Protein AF-A0A9P4UTY9-F1 (afdb_monomer)

Radius of gyration: 24.7 Å; Cα contacts (8 Å, |Δi|>4): 691; chains: 1; bounding box: 55×56×108 Å

pLDDT: mean 71.45, std 18.09, range [27.25, 97.44]

Organism: NCBI:txid682080

Mean predicted aligned error: 14.61 Å

Nearest PDB structures (foldseek):
  7crg-assembly2_B  TM=8.090E-01  e=6.705E-01  Homo sapiens
  5v76-assembly1_A  TM=2.014E-01  e=5.620E-01  Haliangium ochraceum DSM 14365
  2ess-assembly1_A-2  TM=3.044E-01  e=1.012E+00  Bacteroides thetaiotaomicron VPI-5482
  6fdg-assembly1_D  TM=1.610E-01  e=2.467E-01  Staphylococcus aureus
  2own-assembly1_B  TM=1.172E-01  e=1.012E+00  Lactiplantibacillus plantarum

Solvent-accessible surface area (backbone atoms only — not comparable to full-atom values): 18062 Å² total; per-residue (Å²): 136,84,83,79,80,78,77,77,78,70,79,71,79,73,71,44,34,28,34,38,30,9,67,29,74,70,58,75,54,56,75,73,48,76,52,44,27,39,62,91,46,93,43,24,42,44,51,71,45,63,54,77,29,27,7,31,30,37,79,37,67,39,92,62,37,43,33,41,28,6,67,33,66,79,52,61,44,52,76,48,74,48,72,50,69,56,70,43,70,78,41,29,20,12,39,36,28,31,31,57,86,51,50,82,45,92,52,66,66,23,33,28,45,32,39,32,27,32,32,34,38,85,51,69,67,79,75,63,52,66,42,50,55,70,39,42,72,77,58,25,58,48,52,33,30,50,70,85,58,74,74,45,74,46,82,38,66,39,72,42,82,91,62,50,69,71,58,24,76,76,71,59,70,67,67,42,82,22,45,37,37,36,37,45,34,34,44,29,82,33,52,59,55,46,54,33,45,37,41,41,51,40,34,36,46,60,46,48,51,40,68,70,80,85,50,40,30,30,56,29,27,43,33,42,36,33,20,41,82,88,66,47,82,62,29,36,34,34,41,39,42,42,67,54,47,98,75,68,80,67,50,68,75,58,73,53,84,82,60,45,40,67,38,25,48,52,35,41,62,62,40,56,42,55,68,75,46,65,64,48,60,67,46,71,46,79,40,94,55,77,68,76,73,75,81,83,82,75,96,70,93,74,82,91,78,90,79,94,77,91,81,83,86,81,85,83,85,82,134

Sequence (319 aa):
MKFLSVLAVLPGAFAAMRVQTFDDDNCAGNVVDIVATQAGEANENSGCSTGAFGSVRARTADPGFKCQIYSDNGCQFFIAQVTDFNCITPGGNSINCFSEDSFVNPLAGTTADVSLGLTKIPVRAAANFIRVRDRVGTVCSDKGCDPTTPEIEDSVEVLKKGQTQEECDLRGCDKAQCTSRARLSGAYDNANARDYLAGLISSALESTQEFEGQENRMLSFVQVVLNDRAGNDKGQMSITWELDCPEEEPVKNVDCDSLLATGVETALGLVPQVGEFLAPAFSVGCSLVSAAAGNQGERRSVGLTGGARRERWGGIKLN

Foldseek 3Di:
DDDDPPPPPDPDDQAKKKKWFAQAQAPPHDTPDIFMFPGPDQFSKSPKAFAWGQKMFIPGADPQKKKFAAADSNLQHTDDIDRHGHIDDGHHGIMMMTGLVSDDAPLVQKAKEKAFEQWKDWAPDPVLLVVLLVCLVVQADFFKGDQVDWPDKDWGWDFFPPDAVVNCVVPNTDTFTKIKIKGKTKGADGPLLSSLQSLLQSLLQVLQFDCPPPTTMTTQKMKMFIAHNVRHTRMIMMMGMAMQTPGDDIDGRHDCPPRRQVSSQVSQCVRDNSPNDRRHNYDYDYDHPDRPHPPPDDPDDDDDDDDDDDDDDDDDDDD

Secondary structure (DSSP, 8-state):
---------PPPPPP--EEEEESSSSS-S-EEEEEE--TTSTT-----EE---SEEEEEE--TTEEEEEESSTTS-SEEEEE-SSSEE-S--SEEE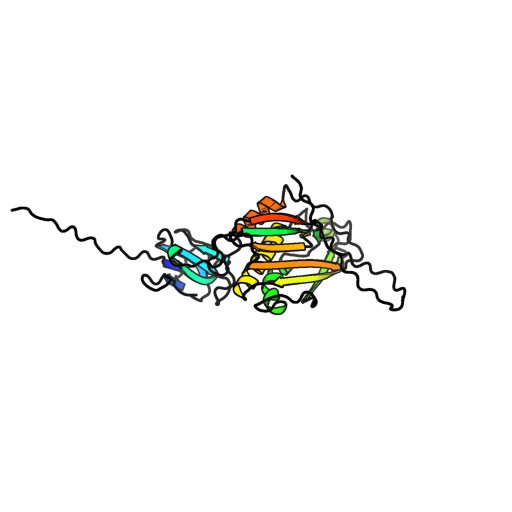EEETTT---TTTT-EEEEEEESEEEEE-SGGGTHHHHHHHHHHEETTEE-TT---EEEEEEEE-TT--HHHHHHH---EEEEEEEEEEEEEESSHHHHHHHHHHHHHHHHHT-EEETTEEEEESEEEEEEE-TT--EEEEEEEEEEEE-SS-PPEE---TTTTHHHHHHHHHHTS--SSS-PPPEEEEEEE----------------------PPP-PPPP--

Structure (mmCIF, N/CA/C/O backbone):
data_AF-A0A9P4UTY9-F1
#
_entry.id   AF-A0A9P4UTY9-F1
#
loop_
_atom_site.group_PDB
_atom_site.id
_atom_site.type_symbol
_atom_site.label_atom_id
_atom_site.label_alt_id
_atom_site.label_comp_id
_atom_site.label_asym_id
_atom_site.label_entity_id
_atom_site.label_seq_id
_atom_site.pdbx_PDB_ins_code
_atom_site.Cartn_x
_atom_site.Cartn_y
_atom_site.Cartn_z
_atom_site.occupancy
_atom_site.B_iso_or_equiv
_atom_site.auth_seq_id
_atom_site.auth_comp_id
_atom_site.auth_asym_id
_atom_site.auth_atom_id
_atom_site.pdbx_PDB_model_num
ATOM 1 N N . MET A 1 1 ? -23.484 -5.735 66.496 1.00 39.09 1 MET A N 1
ATOM 2 C CA . MET A 1 1 ? -23.667 -4.800 65.366 1.00 39.09 1 MET A CA 1
ATOM 3 C C . MET A 1 1 ? -22.653 -5.172 64.293 1.00 39.09 1 MET A C 1
ATOM 5 O O . MET A 1 1 ? -21.465 -5.088 64.563 1.00 39.09 1 MET A O 1
ATOM 9 N N . LYS A 1 2 ? -23.100 -5.710 63.150 1.00 40.78 2 LYS A N 1
ATOM 10 C CA . LYS A 1 2 ? -22.231 -6.079 62.020 1.00 40.78 2 LYS A CA 1
ATOM 11 C C . LYS A 1 2 ? -22.160 -4.880 61.072 1.00 40.78 2 LYS A C 1
ATOM 13 O O . LYS A 1 2 ? -23.180 -4.517 60.497 1.00 40.78 2 LYS A O 1
ATOM 18 N N . PHE A 1 3 ? -20.988 -4.264 60.952 1.00 41.38 3 PHE A N 1
ATOM 19 C CA . PHE A 1 3 ? -20.713 -3.255 59.931 1.00 41.38 3 PHE A CA 1
ATOM 20 C C . PHE A 1 3 ? -20.598 -3.962 58.574 1.00 41.38 3 PHE A C 1
ATOM 22 O O . PHE A 1 3 ? -19.618 -4.660 58.320 1.00 41.38 3 PHE A O 1
ATOM 29 N N . LEU A 1 4 ? -21.619 -3.825 57.723 1.00 47.94 4 LEU A N 1
ATOM 30 C CA . LEU A 1 4 ? -21.471 -4.065 56.289 1.00 47.94 4 LEU A CA 1
ATOM 31 C C . LEU A 1 4 ? -20.692 -2.878 55.712 1.00 47.94 4 LEU A C 1
ATOM 33 O O . LEU A 1 4 ? -21.252 -1.798 55.532 1.00 47.94 4 LEU A O 1
ATOM 37 N N . SER A 1 5 ? -19.404 -3.075 55.434 1.00 51.97 5 SER A N 1
ATOM 38 C CA . SER A 1 5 ? -18.664 -2.192 54.533 1.00 51.97 5 SER A CA 1
ATOM 39 C C . SER A 1 5 ? -19.212 -2.386 53.125 1.00 51.97 5 SER A C 1
ATOM 41 O O . SER A 1 5 ? -18.926 -3.383 52.465 1.00 51.97 5 SER A O 1
ATOM 43 N N . VAL A 1 6 ? -20.018 -1.427 52.677 1.00 52.06 6 VAL A N 1
ATOM 44 C CA . VAL A 1 6 ? -20.307 -1.215 51.260 1.00 52.06 6 VAL A CA 1
ATOM 45 C C . VAL A 1 6 ? -19.003 -0.728 50.636 1.00 52.06 6 VAL A C 1
ATOM 47 O O . VAL A 1 6 ? -18.641 0.441 50.750 1.00 52.06 6 VAL A O 1
ATOM 50 N N . LEU A 1 7 ? -18.250 -1.657 50.049 1.00 49.66 7 LEU A N 1
ATOM 51 C CA . LEU A 1 7 ? -17.146 -1.338 49.159 1.00 49.66 7 LEU A CA 1
ATOM 52 C C . LEU A 1 7 ? -17.779 -0.667 47.933 1.00 49.66 7 LEU A C 1
ATOM 54 O O . LEU A 1 7 ? -18.367 -1.335 47.085 1.00 49.66 7 LEU A O 1
ATOM 58 N N . ALA A 1 8 ? -17.759 0.664 47.900 1.00 47.00 8 ALA A N 1
ATOM 59 C CA . ALA A 1 8 ? -18.150 1.423 46.727 1.00 47.00 8 ALA A CA 1
ATOM 60 C C . ALA A 1 8 ? -17.196 1.038 45.591 1.00 47.00 8 ALA A C 1
ATOM 62 O O . ALA A 1 8 ? -16.023 1.407 45.602 1.00 47.00 8 ALA A O 1
ATOM 63 N N . VAL A 1 9 ? -17.696 0.247 44.643 1.00 46.03 9 VAL A N 1
ATOM 64 C CA . VAL A 1 9 ? -17.068 0.069 43.336 1.00 46.03 9 VAL A CA 1
ATOM 65 C C . VAL A 1 9 ? -17.072 1.455 42.702 1.00 46.03 9 VAL A C 1
ATOM 67 O O . VAL A 1 9 ? -18.114 1.940 42.267 1.00 46.03 9 VAL A O 1
ATOM 70 N N . LEU A 1 10 ? -15.927 2.138 42.761 1.00 43.22 10 LEU A N 1
ATOM 71 C CA . LEU A 1 10 ? -15.702 3.353 41.991 1.00 43.22 10 LEU A CA 1
ATOM 72 C C . LEU A 1 10 ? -16.014 3.010 40.527 1.00 43.22 10 LEU A C 1
ATOM 74 O O . LEU A 1 10 ? -15.466 2.019 40.035 1.00 43.22 10 LEU A O 1
ATOM 78 N N . PRO A 1 11 ? -16.904 3.755 39.845 1.00 45.03 11 PRO A N 1
ATOM 79 C CA . PRO A 1 11 ? -17.098 3.572 38.416 1.00 45.03 11 PRO A CA 1
ATOM 80 C C . PRO A 1 11 ? -15.729 3.732 37.757 1.00 45.03 11 PRO A C 1
ATOM 82 O O . PRO A 1 11 ? -15.023 4.707 38.028 1.00 45.03 11 PRO A O 1
ATOM 85 N N . GLY A 1 12 ? -15.327 2.703 37.008 1.00 47.34 12 GLY A N 1
ATOM 86 C CA . GLY A 1 12 ? -14.014 2.620 36.385 1.00 47.34 12 GLY A CA 1
ATOM 87 C C . GLY A 1 12 ? -13.706 3.912 35.645 1.00 47.34 12 GLY A C 1
ATOM 88 O O . GLY A 1 12 ? -14.576 4.467 34.975 1.00 47.34 12 GLY A O 1
ATOM 89 N N . ALA A 1 13 ? -12.481 4.408 35.810 1.00 55.66 13 ALA A N 1
ATOM 90 C CA . ALA A 1 13 ? -11.954 5.432 34.927 1.00 55.66 13 ALA A CA 1
ATOM 91 C C . ALA A 1 13 ? -12.181 4.934 33.498 1.00 55.66 13 ALA A C 1
ATOM 93 O O . ALA A 1 13 ? -11.698 3.857 33.150 1.00 55.66 13 ALA A O 1
ATOM 94 N N . PHE A 1 14 ? -13.004 5.650 32.733 1.00 56.56 14 PHE A N 1
ATOM 95 C CA . PHE A 1 14 ? -13.255 5.289 31.350 1.00 56.56 14 PHE A CA 1
ATOM 96 C C . PHE A 1 14 ? -11.908 5.280 30.634 1.00 56.56 14 PHE A C 1
ATOM 98 O O . PHE A 1 14 ? -11.202 6.294 30.640 1.00 56.56 14 PHE A O 1
ATOM 105 N N . ALA A 1 15 ? -11.536 4.111 30.121 1.00 66.19 15 ALA A N 1
ATOM 106 C CA . ALA A 1 15 ? -10.310 3.934 29.373 1.00 66.19 15 ALA A CA 1
ATOM 107 C C . ALA A 1 15 ? -10.366 4.848 28.140 1.00 66.19 15 ALA A C 1
ATOM 109 O O . ALA A 1 15 ? -11.396 4.934 27.473 1.00 66.19 15 ALA A O 1
ATOM 110 N N . ALA A 1 16 ? -9.305 5.609 27.897 1.00 81.00 16 ALA A N 1
ATOM 111 C CA . ALA A 1 16 ? -9.239 6.553 26.795 1.00 81.00 16 ALA A CA 1
ATOM 112 C C . ALA A 1 16 ? -7.802 6.709 26.304 1.00 81.00 16 ALA A C 1
ATOM 114 O O . ALA A 1 16 ? -6.874 6.995 27.070 1.00 81.00 16 ALA A O 1
ATOM 115 N N . MET A 1 17 ? -7.623 6.616 24.990 1.00 85.25 17 MET A N 1
ATOM 116 C CA . MET A 1 17 ? -6.351 6.922 24.355 1.00 85.25 17 MET A CA 1
ATOM 117 C C . MET A 1 17 ? -6.271 8.407 24.036 1.00 85.25 17 MET A C 1
ATOM 119 O O . MET A 1 17 ? -7.218 9.003 23.524 1.00 85.25 17 MET A O 1
ATOM 123 N N . ARG A 1 18 ? -5.124 9.005 24.356 1.00 91.69 18 ARG A N 1
ATOM 124 C CA . ARG A 1 18 ? -4.795 10.391 24.025 1.00 91.69 18 ARG A CA 1
ATOM 125 C C . ARG A 1 18 ? -3.454 10.420 23.331 1.00 91.69 18 ARG A C 1
ATOM 127 O O . ARG A 1 18 ? -2.467 9.956 23.897 1.00 91.69 18 ARG A O 1
ATOM 134 N N . VAL A 1 19 ? -3.397 11.023 22.156 1.00 93.19 19 VAL A N 1
ATOM 135 C CA . VAL A 1 19 ? -2.178 11.221 21.377 1.00 93.19 19 VAL A CA 1
ATOM 136 C C . VAL A 1 19 ? -1.930 12.709 21.203 1.00 93.19 19 VAL A C 1
ATOM 138 O O . VAL A 1 19 ? -2.847 13.474 20.928 1.00 93.19 19 VAL A O 1
ATOM 141 N N . GLN A 1 20 ? -0.682 13.123 21.398 1.00 96.19 20 GLN A N 1
ATOM 142 C CA . GLN A 1 20 ? -0.227 14.467 21.057 1.00 96.19 20 GLN A CA 1
ATOM 143 C C . GLN A 1 20 ? 0.474 14.423 19.708 1.00 96.19 20 GLN A C 1
ATOM 145 O O . GLN A 1 20 ? 1.294 13.531 19.476 1.00 96.19 20 GLN A O 1
ATOM 150 N N . THR A 1 21 ? 0.169 15.389 18.853 1.00 96.38 21 THR A N 1
ATOM 151 C CA . THR A 1 21 ? 0.873 15.615 17.591 1.00 96.38 21 THR A CA 1
ATOM 152 C C . THR A 1 21 ? 1.845 16.783 17.756 1.00 96.38 21 THR A C 1
ATOM 154 O O . THR A 1 21 ? 1.595 17.696 18.548 1.00 96.38 21 THR A O 1
ATOM 157 N N . PHE A 1 22 ? 2.973 16.747 17.050 1.00 97.44 22 PHE A N 1
ATOM 158 C CA . PHE A 1 22 ? 4.045 17.740 17.157 1.00 97.44 22 PHE A CA 1
ATOM 159 C C . PHE A 1 22 ? 4.409 18.306 15.784 1.00 97.44 22 PHE A C 1
ATOM 161 O O . PHE A 1 22 ? 4.253 17.626 14.771 1.00 97.44 22 PHE A O 1
ATOM 168 N N . ASP A 1 23 ? 4.897 19.545 15.745 1.00 96.56 23 ASP A N 1
ATOM 169 C CA . ASP A 1 23 ? 5.332 20.217 14.511 1.00 96.56 23 ASP A CA 1
ATOM 170 C C . ASP A 1 23 ? 6.719 19.771 14.014 1.00 96.56 23 ASP A C 1
ATOM 172 O O . ASP A 1 23 ? 7.119 20.146 12.912 1.00 96.56 23 ASP A O 1
ATOM 176 N N . ASP A 1 24 ? 7.430 18.955 14.795 1.00 95.69 24 ASP A N 1
ATOM 177 C CA . ASP A 1 24 ? 8.741 18.400 14.471 1.00 95.69 24 ASP A CA 1
ATOM 178 C C . ASP A 1 24 ? 8.740 16.871 14.369 1.00 95.69 24 ASP A C 1
ATOM 180 O O . ASP A 1 24 ? 7.744 16.210 14.657 1.00 95.69 24 ASP A O 1
ATOM 184 N N . ASP A 1 25 ? 9.881 16.299 13.983 1.00 93.56 25 ASP A N 1
ATOM 185 C CA . ASP A 1 25 ? 10.039 14.866 13.704 1.00 93.56 25 ASP A CA 1
ATOM 186 C C . ASP A 1 25 ? 10.573 14.063 14.910 1.00 93.56 25 ASP A C 1
ATOM 188 O O . ASP A 1 25 ? 11.118 12.973 14.747 1.00 93.56 25 ASP A O 1
ATOM 192 N N . ASN A 1 26 ? 10.527 14.590 16.137 1.00 94.38 26 ASN A N 1
ATOM 193 C CA . ASN A 1 26 ? 11.101 13.886 17.298 1.00 94.38 26 ASN A CA 1
ATOM 194 C C . ASN A 1 26 ? 10.294 14.038 18.601 1.00 94.38 26 ASN A C 1
ATOM 196 O O . ASN A 1 26 ? 10.755 13.633 19.677 1.00 94.38 26 ASN A O 1
ATOM 200 N N . CYS A 1 27 ? 9.072 14.561 18.506 1.00 95.00 27 CYS A N 1
ATOM 201 C CA . CYS A 1 27 ? 8.180 14.823 19.626 1.00 95.00 27 CYS A CA 1
ATOM 202 C C . CYS A 1 27 ? 8.823 15.695 20.722 1.00 95.00 27 CYS A C 1
ATOM 204 O O . CYS A 1 27 ? 8.566 15.477 21.916 1.00 95.00 27 CYS A O 1
ATOM 206 N N . ALA A 1 28 ? 9.705 16.627 20.341 1.00 95.81 28 ALA A N 1
ATOM 207 C CA . ALA A 1 28 ? 10.294 17.630 21.232 1.00 95.81 28 ALA A CA 1
ATOM 208 C C . ALA A 1 28 ? 9.821 19.057 20.907 1.00 95.81 28 ALA A C 1
ATOM 210 O O . ALA A 1 28 ? 10.094 19.976 21.685 1.00 95.81 28 ALA A O 1
ATOM 211 N N . GLY A 1 29 ? 9.113 19.222 19.791 1.00 93.69 29 GLY A N 1
ATOM 212 C CA . GLY A 1 29 ? 8.614 20.486 19.277 1.00 93.69 29 GLY A CA 1
ATOM 213 C C . GLY A 1 29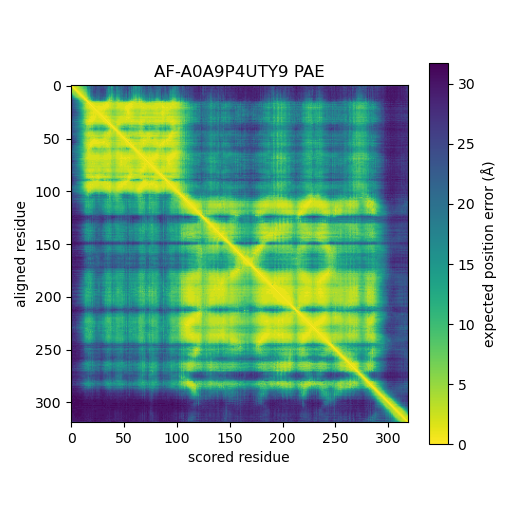 ? 7.344 20.962 19.968 1.00 93.69 29 GLY A C 1
ATOM 214 O O . GLY A 1 29 ? 6.992 20.536 21.076 1.00 93.69 29 GLY A O 1
ATOM 215 N N . ASN A 1 30 ? 6.639 21.877 19.308 1.00 97.12 30 ASN A N 1
ATOM 216 C CA . ASN A 1 30 ? 5.377 22.386 19.820 1.00 97.12 30 ASN A CA 1
ATOM 217 C C . ASN A 1 30 ? 4.275 21.357 19.586 1.00 97.12 30 ASN A C 1
ATOM 219 O O . ASN A 1 30 ? 4.180 20.755 18.519 1.00 97.12 30 ASN A O 1
ATOM 223 N N . VAL A 1 31 ? 3.405 21.193 20.582 1.00 96.19 31 VAL A N 1
ATOM 224 C CA . VAL A 1 31 ? 2.196 20.383 20.424 1.00 96.19 31 VAL A CA 1
ATOM 225 C C . VAL A 1 31 ? 1.250 21.113 19.473 1.00 96.19 31 VAL A C 1
ATOM 227 O O . VAL A 1 31 ? 0.835 22.234 19.769 1.00 96.19 31 VAL A O 1
ATOM 230 N N . VAL A 1 32 ? 0.919 20.472 18.354 1.00 95.69 32 VAL A N 1
ATOM 231 C CA . VAL A 1 32 ? -0.006 20.999 17.340 1.00 95.69 32 VAL A CA 1
ATOM 232 C C . VAL A 1 32 ? -1.445 20.686 17.734 1.00 95.69 32 VAL A C 1
ATOM 234 O O . VAL A 1 32 ? -2.293 21.575 17.713 1.00 95.69 32 VAL A O 1
ATOM 237 N N . ASP A 1 33 ? -1.709 19.442 18.136 1.00 94.69 33 ASP A N 1
ATOM 238 C CA . ASP A 1 33 ? -3.033 18.972 18.534 1.00 94.69 33 ASP A CA 1
ATOM 239 C C . ASP A 1 33 ? -2.951 17.877 19.615 1.00 94.69 33 ASP A C 1
ATOM 241 O O . ASP A 1 33 ? -1.911 17.244 19.837 1.00 94.69 33 ASP A O 1
ATOM 245 N N . ILE A 1 34 ? -4.066 17.658 20.313 1.00 93.56 34 ILE A N 1
ATOM 246 C CA . ILE A 1 34 ? -4.261 16.545 21.241 1.00 93.56 34 ILE A CA 1
ATOM 247 C C . ILE A 1 34 ? -5.524 15.799 20.830 1.00 93.56 34 ILE A C 1
ATOM 249 O O . ILE A 1 34 ? -6.640 16.240 21.098 1.00 93.56 34 ILE A O 1
ATOM 253 N N . VAL A 1 35 ? -5.333 14.619 20.255 1.00 92.00 35 VAL A N 1
ATOM 254 C CA . VAL A 1 35 ? -6.418 13.769 19.774 1.00 92.00 35 VAL A CA 1
ATOM 255 C C . VAL A 1 35 ? -6.743 12.732 20.829 1.00 92.00 35 VAL A C 1
ATOM 257 O O . VAL A 1 35 ? -5.854 12.076 21.367 1.00 92.00 35 VAL A O 1
ATOM 260 N N . ALA A 1 36 ? -8.021 12.617 21.172 1.00 90.88 36 ALA A N 1
ATOM 261 C CA . ALA A 1 36 ? -8.490 11.755 22.243 1.00 90.88 36 ALA A CA 1
ATOM 262 C C . ALA A 1 36 ? -9.719 10.967 21.800 1.00 90.88 36 ALA A C 1
ATOM 264 O O . ALA A 1 36 ? -10.591 11.522 21.129 1.00 90.88 36 ALA A O 1
ATOM 265 N N . THR A 1 37 ? -9.822 9.709 22.225 1.00 86.75 37 THR A N 1
ATOM 266 C CA . THR A 1 37 ? -11.077 8.969 22.085 1.00 86.75 37 THR A CA 1
ATOM 267 C C . THR A 1 37 ? -12.174 9.594 22.940 1.00 86.75 37 THR A C 1
ATOM 269 O O . THR A 1 37 ? -11.938 10.063 24.060 1.00 86.75 37 THR A O 1
ATOM 272 N N . GLN A 1 38 ? -13.393 9.620 22.403 1.00 82.25 38 GLN A N 1
ATOM 273 C CA . GLN A 1 38 ? -14.567 10.090 23.131 1.00 82.25 38 GLN A CA 1
ATOM 274 C C . GLN A 1 38 ? -15.125 8.941 23.973 1.00 82.25 38 GLN A C 1
ATOM 276 O O . GLN A 1 38 ? -15.969 8.165 23.530 1.00 82.25 38 GLN A O 1
ATOM 281 N N . ALA A 1 39 ? -14.596 8.804 25.189 1.00 69.12 39 ALA A N 1
ATOM 282 C CA . ALA A 1 39 ? -15.034 7.793 26.144 1.00 69.12 39 ALA A CA 1
ATOM 283 C C . ALA A 1 39 ? -16.551 7.864 26.399 1.00 69.12 39 ALA A C 1
ATOM 285 O O . ALA A 1 39 ? -17.078 8.928 26.733 1.00 69.12 39 ALA A O 1
ATOM 286 N N . GLY A 1 40 ? -17.236 6.721 26.293 1.00 66.12 40 GLY A N 1
ATOM 287 C CA . GLY A 1 40 ? -18.678 6.610 26.533 1.00 66.12 40 GLY A CA 1
ATOM 288 C C . GLY A 1 40 ? -19.586 6.946 25.342 1.00 66.12 40 GLY A C 1
ATOM 289 O O . GLY A 1 40 ? -20.799 6.777 25.462 1.00 66.12 40 GLY A O 1
ATOM 290 N N . GLU A 1 41 ? -19.034 7.373 24.204 1.00 68.88 41 GLU A N 1
ATOM 291 C CA . GLU A 1 41 ? -19.779 7.490 22.945 1.00 68.88 41 GLU A CA 1
ATOM 292 C C . GLU A 1 41 ? -19.886 6.134 22.234 1.00 68.88 41 GLU A C 1
ATOM 294 O O . GLU A 1 41 ? -19.029 5.257 22.380 1.00 68.88 41 GLU A O 1
ATOM 299 N N . ALA A 1 42 ? -20.932 5.959 21.420 1.00 57.06 42 ALA A N 1
ATOM 300 C CA . ALA A 1 42 ? -21.038 4.785 20.559 1.00 57.06 42 ALA A CA 1
ATOM 301 C C . ALA A 1 42 ? -19.817 4.739 19.622 1.00 57.06 42 ALA A C 1
ATOM 303 O O . ALA A 1 42 ? -19.583 5.674 18.858 1.00 57.06 42 ALA A O 1
ATOM 304 N N . ASN A 1 43 ? -19.059 3.643 19.684 1.00 64.88 43 ASN A N 1
ATOM 305 C CA . ASN A 1 43 ? -17.807 3.404 18.958 1.00 64.88 43 ASN A CA 1
ATOM 306 C C . ASN A 1 43 ? -16.532 4.046 19.555 1.00 64.88 43 ASN A C 1
ATOM 308 O O . ASN A 1 43 ? -15.473 3.831 18.980 1.00 64.88 43 ASN A O 1
ATOM 312 N N . GLU A 1 44 ? -16.583 4.759 20.694 1.00 79.75 44 GLU A N 1
ATOM 313 C CA . GLU A 1 44 ? -15.413 5.323 21.422 1.00 79.75 44 GLU A CA 1
ATOM 314 C C . GLU A 1 44 ? -14.287 5.867 20.511 1.00 79.75 44 GLU A C 1
ATOM 316 O O . GLU A 1 44 ? -13.109 5.536 20.655 1.00 79.75 44 GLU A O 1
ATOM 321 N N . ASN A 1 45 ? -14.667 6.699 19.542 1.00 82.19 45 ASN A N 1
ATOM 322 C CA . ASN A 1 45 ? -13.831 7.160 18.434 1.00 82.19 45 ASN A CA 1
ATOM 323 C C . ASN A 1 45 ? -13.560 8.680 18.557 1.00 82.19 45 ASN A C 1
ATOM 325 O O . ASN A 1 45 ? -14.417 9.425 19.033 1.00 82.19 45 ASN A O 1
ATOM 329 N N . SER A 1 46 ? -12.378 9.163 18.164 1.00 84.81 46 SER A N 1
ATOM 330 C CA . SER A 1 46 ? -12.054 10.597 18.086 1.00 84.81 46 SER A CA 1
ATOM 331 C C . SER A 1 46 ? -12.655 11.304 16.867 1.00 84.81 46 SER A C 1
ATOM 333 O O . SER A 1 46 ? -12.726 12.532 16.840 1.00 84.81 46 SER A O 1
ATOM 335 N N . GLY A 1 47 ? -13.051 10.544 15.847 1.00 83.94 47 GLY A N 1
ATOM 336 C CA . GLY A 1 47 ? -13.238 11.023 14.486 1.00 83.94 47 GLY A CA 1
ATOM 337 C C . GLY A 1 47 ? -11.896 11.285 13.798 1.00 83.94 47 GLY A C 1
ATOM 338 O O . GLY A 1 47 ? -10.830 11.219 14.416 1.00 83.94 47 GLY A O 1
ATOM 339 N N . CYS A 1 48 ? -11.954 11.611 12.507 1.00 86.69 48 CYS A N 1
ATOM 340 C CA . CYS A 1 48 ? -10.773 12.020 11.757 1.00 86.69 48 CYS A CA 1
ATOM 341 C C . CYS A 1 48 ? -10.350 13.441 12.160 1.00 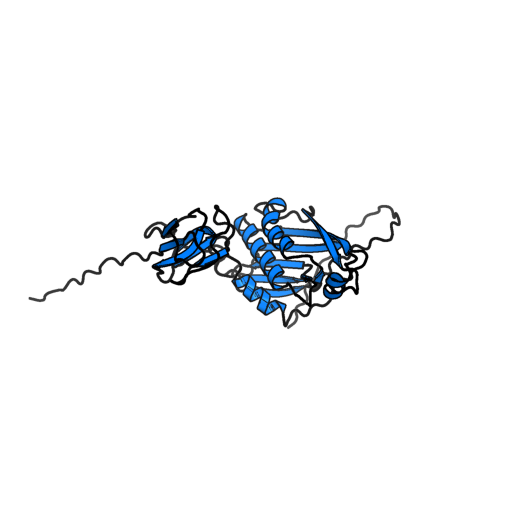86.69 48 CYS A C 1
ATOM 343 O O . CYS A 1 48 ? -10.966 14.414 11.719 1.00 86.69 48 CYS A O 1
ATOM 345 N N . SER A 1 49 ? -9.322 13.568 13.006 1.00 90.81 49 SER A N 1
ATOM 346 C CA . SER A 1 49 ? -8.732 14.872 13.331 1.00 90.81 49 SER A CA 1
ATOM 347 C C . SER A 1 49 ? -7.728 15.262 12.255 1.00 90.81 49 SER A C 1
ATOM 349 O O . SER A 1 49 ? -6.809 14.499 11.962 1.00 90.81 49 SER A O 1
ATOM 351 N N . THR A 1 50 ? -7.895 16.440 11.660 1.00 91.69 50 THR A N 1
ATOM 352 C CA . THR A 1 50 ? -7.093 16.911 10.521 1.00 91.69 50 THR A CA 1
ATOM 353 C C . THR A 1 50 ? -6.105 17.993 10.932 1.00 91.69 50 THR A C 1
ATOM 355 O O . THR A 1 50 ? -6.462 18.907 11.672 1.00 91.69 50 THR A O 1
ATOM 358 N N . GLY A 1 51 ? -4.907 17.960 10.365 1.00 90.81 51 GLY A N 1
ATOM 359 C CA . GLY A 1 51 ? -3.840 18.927 10.590 1.00 90.81 51 GLY A CA 1
ATOM 360 C C . GLY A 1 51 ? -2.487 18.285 10.309 1.00 90.81 51 GLY A C 1
ATOM 361 O O . GLY A 1 51 ? -2.270 17.135 10.674 1.00 90.81 51 GLY A O 1
ATOM 362 N N . ALA A 1 52 ? -1.583 19.013 9.655 1.00 92.44 52 ALA A N 1
ATOM 363 C CA . ALA A 1 52 ? -0.233 18.522 9.400 1.00 92.44 52 ALA A CA 1
ATOM 364 C C . ALA A 1 52 ? 0.587 18.468 10.700 1.00 92.44 52 ALA A C 1
ATOM 366 O O . ALA A 1 52 ? 0.583 19.425 11.477 1.00 92.44 52 ALA A O 1
ATOM 367 N N . PHE A 1 53 ? 1.316 17.376 10.912 1.00 96.00 53 PHE A N 1
ATOM 368 C CA . PHE A 1 53 ? 2.252 17.181 12.022 1.00 96.00 53 PHE A CA 1
ATOM 369 C C . PHE A 1 53 ? 3.467 16.369 11.563 1.00 96.00 53 PHE A C 1
ATOM 371 O O . PHE A 1 53 ? 3.358 15.576 10.632 1.00 96.00 53 PHE A O 1
ATOM 378 N N . GLY A 1 54 ? 4.620 16.561 12.210 1.00 91.38 54 GLY A N 1
ATOM 379 C CA . GLY A 1 54 ? 5.882 15.863 11.917 1.00 91.38 54 GLY A CA 1
ATOM 380 C C . GLY A 1 54 ? 6.088 14.580 12.731 1.00 91.38 54 GLY A C 1
ATOM 381 O O . GLY A 1 54 ? 6.743 13.642 12.278 1.00 91.38 54 GLY A O 1
ATOM 382 N N . SER A 1 55 ? 5.468 14.476 13.910 1.00 94.56 55 SER A N 1
ATOM 383 C CA . SER A 1 55 ? 5.549 13.286 14.763 1.00 94.56 55 SER A CA 1
ATOM 384 C C . SER A 1 55 ? 4.388 13.201 15.751 1.00 94.56 55 SER A C 1
ATOM 386 O O . SER A 1 55 ? 3.643 14.167 15.950 1.00 94.56 55 SER A O 1
ATOM 388 N N . VAL A 1 56 ? 4.217 12.031 16.373 1.00 94.88 56 VAL A N 1
ATOM 389 C CA . VAL A 1 56 ? 3.176 11.805 17.385 1.00 94.88 56 VAL A CA 1
ATOM 390 C C . VAL A 1 56 ? 3.678 11.000 18.577 1.00 94.88 56 VAL A C 1
ATOM 392 O O . VAL A 1 56 ? 4.569 10.161 18.450 1.00 94.88 56 VAL A O 1
ATOM 395 N N . ARG A 1 57 ? 3.067 11.214 19.746 1.00 94.50 57 ARG A N 1
ATOM 396 C CA . ARG A 1 57 ? 3.334 10.426 20.958 1.00 94.50 57 ARG A CA 1
ATOM 397 C C . ARG A 1 57 ? 2.055 10.182 21.750 1.00 94.50 57 ARG A C 1
ATOM 399 O O . ARG A 1 57 ? 1.324 11.132 22.047 1.00 94.50 57 ARG A O 1
ATOM 406 N N . ALA A 1 58 ? 1.807 8.938 22.163 1.00 91.31 58 ALA A N 1
ATOM 407 C CA . ALA A 1 58 ? 0.715 8.663 23.091 1.00 91.31 58 ALA A CA 1
ATOM 408 C C . ALA A 1 58 ? 1.011 9.244 24.485 1.00 91.31 58 ALA A C 1
ATOM 410 O O . ALA A 1 58 ? 2.103 9.101 25.035 1.00 91.31 58 ALA A O 1
ATOM 411 N N . ARG A 1 59 ? 0.012 9.905 25.068 1.00 88.25 59 ARG A N 1
ATOM 412 C CA . ARG A 1 59 ? -0.034 10.354 26.469 1.00 88.25 59 ARG A CA 1
ATOM 413 C C . ARG A 1 59 ? -0.672 9.314 27.368 1.00 88.25 59 ARG A C 1
ATOM 415 O O . ARG A 1 59 ? -0.216 9.122 28.490 1.00 88.25 59 ARG A O 1
ATOM 422 N N . THR A 1 60 ? -1.731 8.690 26.873 1.00 83.94 60 THR A N 1
ATOM 423 C CA . THR A 1 60 ? -2.408 7.554 27.491 1.00 83.94 60 THR A CA 1
ATOM 424 C C . THR A 1 60 ? -2.617 6.513 26.404 1.00 83.94 60 THR A C 1
ATOM 426 O O . THR A 1 60 ? -3.004 6.863 25.290 1.00 83.94 60 THR A O 1
ATOM 429 N N . ALA A 1 61 ? -2.309 5.259 26.717 1.00 78.62 61 ALA A N 1
ATOM 430 C CA . ALA A 1 61 ? -2.463 4.118 25.828 1.00 78.62 61 ALA A CA 1
ATOM 431 C C . ALA A 1 61 ? -3.054 2.987 26.666 1.00 78.62 61 ALA A C 1
ATOM 433 O O . ALA A 1 61 ? -2.326 2.192 27.265 1.00 78.62 61 ALA A O 1
ATOM 434 N N . ASP A 1 62 ? -4.378 2.999 26.797 1.00 83.50 62 ASP A N 1
ATOM 435 C CA . ASP A 1 62 ? -5.066 1.904 27.462 1.00 83.50 62 ASP A CA 1
ATOM 436 C C . ASP A 1 62 ? -5.073 0.681 26.534 1.00 83.50 62 ASP A C 1
ATOM 438 O O . ASP A 1 62 ? -5.261 0.834 25.321 1.00 83.50 62 ASP A O 1
ATOM 442 N N . PRO A 1 63 ? -4.844 -0.535 27.065 1.00 78.00 63 PRO A N 1
ATOM 443 C CA . PRO A 1 63 ? -4.949 -1.752 26.273 1.00 78.00 63 PRO A CA 1
ATOM 444 C C . PRO A 1 63 ? -6.318 -1.827 25.592 1.00 78.00 63 PRO A C 1
ATOM 446 O O . PRO A 1 63 ? -7.337 -1.635 26.250 1.00 78.00 63 PRO A O 1
ATOM 449 N N . GLY A 1 64 ? -6.328 -2.105 24.288 1.00 77.69 64 GLY A N 1
ATOM 450 C CA . GLY A 1 64 ? -7.552 -2.115 23.487 1.00 77.69 64 GLY A CA 1
ATOM 451 C C . GLY A 1 64 ? -7.872 -0.788 22.802 1.00 77.69 64 GLY A C 1
ATOM 452 O O . GLY A 1 64 ? -8.925 -0.683 22.198 1.00 77.69 64 GLY A O 1
ATOM 453 N N . PHE A 1 65 ? -6.998 0.222 22.850 1.00 83.94 65 PHE A N 1
ATOM 454 C CA . PHE A 1 65 ? -7.135 1.436 22.041 1.00 83.94 65 PHE A CA 1
ATOM 455 C C . PHE A 1 65 ? -5.983 1.598 21.057 1.00 83.94 65 PHE A C 1
ATOM 457 O O . PHE A 1 65 ? -4.844 1.201 21.325 1.00 83.94 65 PHE A O 1
ATOM 464 N N . LYS A 1 66 ? -6.279 2.214 19.910 1.00 86.44 66 LYS A N 1
ATOM 465 C CA . LYS A 1 66 ? -5.309 2.472 18.841 1.00 86.44 66 LYS A CA 1
ATOM 466 C C . LYS A 1 66 ? -5.544 3.844 18.227 1.00 86.44 66 LYS A C 1
ATOM 468 O O . LYS A 1 66 ? -6.679 4.305 18.163 1.00 86.44 66 LYS A O 1
ATOM 473 N N . CYS A 1 67 ? -4.477 4.467 17.724 1.00 88.62 67 CYS A N 1
ATOM 474 C CA . CYS A 1 67 ? -4.595 5.618 16.830 1.00 88.62 67 CYS A CA 1
ATOM 475 C C . CYS A 1 67 ? -3.899 5.350 15.505 1.00 88.62 67 CYS A C 1
ATOM 477 O O . CYS A 1 67 ? -2.780 4.848 15.470 1.00 88.62 67 CYS A O 1
ATOM 479 N N . GLN A 1 68 ? -4.553 5.716 14.416 1.00 87.88 68 GLN A N 1
ATOM 480 C CA . GLN A 1 68 ? -4.074 5.562 13.053 1.00 87.88 68 GLN A CA 1
ATOM 481 C C . GLN A 1 68 ? -3.738 6.935 12.484 1.00 87.88 68 GLN A C 1
ATOM 483 O O . GLN A 1 68 ? -4.524 7.864 12.630 1.00 87.88 68 GLN A O 1
ATOM 488 N N . ILE A 1 69 ? -2.565 7.060 11.877 1.00 86.69 69 ILE A N 1
ATOM 489 C CA . ILE A 1 69 ? -2.016 8.276 11.275 1.00 86.69 69 ILE A CA 1
ATOM 490 C C . ILE A 1 69 ? -2.193 8.170 9.766 1.00 86.69 69 ILE A C 1
ATOM 492 O O . ILE A 1 69 ? -1.893 7.117 9.206 1.00 86.69 69 ILE A O 1
ATOM 496 N N . TYR A 1 70 ? -2.596 9.252 9.104 1.00 85.19 70 TYR A N 1
ATOM 497 C CA . TYR A 1 70 ? -2.853 9.285 7.667 1.00 85.19 70 TYR A CA 1
ATOM 498 C C . TYR A 1 70 ? -2.152 10.455 6.976 1.00 85.19 70 TYR A C 1
ATOM 500 O O . TYR A 1 70 ? -1.930 11.502 7.580 1.00 85.19 70 TYR A O 1
ATOM 508 N N . SER A 1 71 ? -1.805 10.293 5.698 1.00 80.38 71 SER A N 1
ATOM 509 C CA . SER A 1 71 ? -1.164 11.321 4.873 1.00 80.38 71 SER A CA 1
ATOM 510 C C . SER A 1 71 ? -2.148 12.273 4.192 1.00 80.38 71 SER A C 1
ATOM 512 O O . SER A 1 71 ? -1.712 13.218 3.545 1.00 80.38 71 SER A O 1
ATOM 514 N N . ASP A 1 72 ? -3.455 12.054 4.293 1.00 79.06 72 ASP A N 1
ATOM 515 C CA . ASP A 1 72 ? -4.505 12.971 3.833 1.00 79.06 72 ASP A CA 1
ATOM 516 C C . ASP A 1 72 ? -5.362 13.475 4.995 1.00 79.06 72 ASP A C 1
ATOM 518 O O . ASP A 1 72 ? -5.225 13.020 6.123 1.00 79.06 72 ASP A O 1
ATOM 522 N N . ASN A 1 73 ? -6.267 14.410 4.711 1.00 83.44 73 ASN A N 1
ATOM 523 C CA . ASN A 1 73 ? -7.203 14.969 5.690 1.00 83.44 73 ASN A CA 1
ATOM 524 C C . ASN A 1 73 ? -8.513 14.167 5.816 1.00 83.44 73 ASN A C 1
ATOM 526 O O . ASN A 1 73 ? -9.360 14.512 6.629 1.00 83.44 73 ASN A O 1
ATOM 530 N N . GLY A 1 74 ? -8.738 13.151 4.985 1.00 78.56 74 GLY A N 1
ATOM 531 C CA . GLY A 1 74 ? -9.939 12.316 5.014 1.00 78.56 74 GLY A CA 1
ATOM 532 C C . GLY A 1 74 ? -9.785 11.039 5.840 1.00 78.56 74 GLY A C 1
ATOM 533 O O . GLY A 1 74 ? -10.725 10.249 5.875 1.00 78.56 74 GLY A O 1
ATOM 534 N N . CYS A 1 75 ? -8.628 10.822 6.477 1.00 78.69 75 CYS A N 1
ATOM 535 C CA . CYS A 1 75 ? -8.253 9.562 7.116 1.00 78.69 75 CYS A CA 1
ATOM 536 C C . CYS A 1 75 ? -8.404 8.358 6.172 1.00 78.69 75 CYS A C 1
ATOM 538 O O . CYS A 1 75 ? -8.969 7.330 6.545 1.00 78.69 75 CYS A O 1
ATOM 540 N N . GLN A 1 76 ? -7.929 8.495 4.930 1.00 65.25 76 GLN A N 1
ATOM 541 C CA . GLN A 1 76 ? -8.041 7.451 3.905 1.00 65.25 76 GLN A CA 1
ATOM 542 C C . GLN A 1 76 ? -6.702 6.757 3.634 1.00 65.25 76 GLN A C 1
ATOM 544 O O . GLN A 1 76 ? -6.647 5.549 3.414 1.00 65.25 76 GLN A O 1
ATOM 549 N N . PHE A 1 77 ? -5.600 7.500 3.690 1.00 64.88 77 PHE A N 1
ATOM 550 C CA . PHE A 1 77 ? -4.255 7.042 3.370 1.00 64.88 77 PHE A CA 1
ATOM 551 C C . PHE A 1 77 ? -3.419 6.888 4.627 1.00 64.88 77 PHE A C 1
ATOM 553 O O . PHE A 1 77 ? -2.618 7.759 4.955 1.00 64.88 77 PHE A O 1
ATOM 560 N N . PHE A 1 78 ? -3.586 5.782 5.346 1.00 76.31 78 PHE A N 1
ATOM 561 C CA . PHE A 1 78 ? -2.779 5.575 6.542 1.00 76.31 78 PHE A CA 1
ATOM 562 C C . PHE A 1 78 ? -1.298 5.486 6.183 1.00 76.31 78 PHE A C 1
ATOM 564 O O . PHE A 1 78 ? -0.908 5.001 5.118 1.00 76.31 78 PHE A O 1
ATOM 571 N N . ILE A 1 79 ? -0.478 5.943 7.120 1.00 72.06 79 ILE A N 1
ATOM 572 C CA . ILE A 1 79 ? 0.979 5.863 7.078 1.00 72.06 79 ILE A CA 1
ATOM 573 C C . ILE A 1 79 ? 1.592 5.173 8.300 1.00 72.06 79 ILE A C 1
ATOM 575 O O . ILE A 1 79 ? 2.636 4.545 8.165 1.00 72.06 79 ILE A O 1
ATOM 579 N N . ALA A 1 80 ? 0.971 5.260 9.479 1.00 79.62 80 ALA A N 1
ATOM 580 C CA . ALA A 1 80 ? 1.495 4.649 10.698 1.00 79.62 80 ALA A CA 1
ATOM 581 C C . ALA A 1 80 ? 0.403 4.449 11.760 1.00 79.62 80 ALA A C 1
ATOM 583 O O . ALA A 1 80 ? -0.689 5.008 11.675 1.00 79.62 80 ALA A O 1
ATOM 584 N N . GLN A 1 81 ? 0.718 3.669 12.794 1.00 86.88 81 GLN A N 1
ATOM 585 C CA . GLN A 1 81 ? -0.161 3.422 13.933 1.00 86.88 81 GLN A CA 1
ATOM 586 C C . GLN A 1 81 ? 0.563 3.714 15.244 1.00 86.88 81 GLN A C 1
ATOM 588 O O . GLN A 1 81 ? 1.732 3.377 15.406 1.00 86.88 81 GLN A O 1
ATOM 593 N N . VAL A 1 82 ? -0.169 4.280 16.198 1.00 86.94 82 VAL A N 1
ATOM 594 C CA . VAL A 1 82 ? 0.251 4.487 17.580 1.00 86.94 82 VAL A CA 1
ATOM 595 C C . VAL A 1 82 ? -0.407 3.438 18.466 1.00 86.94 82 VAL A C 1
ATOM 597 O O . VAL A 1 82 ? -1.634 3.329 18.499 1.00 86.94 82 VAL A O 1
ATOM 600 N N . THR A 1 83 ? 0.411 2.676 19.189 1.00 81.94 83 THR A N 1
ATOM 601 C CA . THR A 1 83 ? -0.032 1.684 20.191 1.00 81.94 83 THR A CA 1
ATOM 602 C C . THR A 1 83 ? 0.675 1.818 21.530 1.00 81.94 83 THR A C 1
ATOM 604 O O . THR A 1 83 ? 0.295 1.160 22.492 1.00 81.94 83 THR A O 1
ATOM 607 N N . ASP A 1 84 ? 1.731 2.623 21.598 1.00 82.50 84 ASP A N 1
ATOM 608 C CA . ASP A 1 84 ? 2.568 2.758 22.780 1.00 82.50 84 ASP A CA 1
ATOM 609 C C . ASP A 1 84 ? 2.973 4.222 23.010 1.00 82.50 84 ASP A C 1
ATOM 611 O O . ASP A 1 84 ? 2.538 5.138 22.310 1.00 82.50 84 ASP A O 1
ATOM 615 N N . PHE A 1 85 ? 3.788 4.445 24.038 1.00 88.31 85 PHE A N 1
ATOM 616 C CA . PHE A 1 85 ? 4.235 5.771 24.463 1.00 88.31 85 PHE A CA 1
ATOM 617 C C . PHE A 1 85 ? 5.469 6.284 23.702 1.00 88.31 85 PHE A C 1
ATOM 619 O O . PHE A 1 85 ? 6.001 7.342 24.057 1.00 88.31 85 PHE A O 1
ATOM 626 N N . ASN A 1 86 ? 5.959 5.553 22.697 1.00 89.94 86 ASN A N 1
ATOM 627 C CA . ASN A 1 86 ? 7.116 5.978 21.922 1.00 89.94 86 ASN A CA 1
ATOM 628 C C . ASN A 1 86 ? 6.749 7.147 20.999 1.00 89.94 86 ASN A C 1
ATOM 630 O O . ASN A 1 86 ? 5.588 7.378 20.662 1.00 89.94 86 ASN A O 1
ATOM 634 N N . CYS A 1 87 ? 7.761 7.931 20.622 1.00 92.88 87 CYS A N 1
ATOM 635 C CA . CYS A 1 87 ? 7.592 8.896 19.543 1.00 92.88 87 CYS A CA 1
ATOM 636 C C . CYS A 1 87 ? 7.573 8.141 18.217 1.00 92.88 87 CYS A C 1
ATOM 638 O O . CYS A 1 87 ? 8.479 7.347 17.962 1.00 92.88 87 CYS A O 1
ATOM 640 N N . ILE A 1 88 ? 6.563 8.399 17.396 1.00 89.25 88 ILE A N 1
ATOM 641 C CA . ILE A 1 88 ? 6.389 7.755 16.100 1.00 89.25 88 ILE A CA 1
ATOM 642 C C . ILE A 1 88 ? 6.598 8.785 14.997 1.00 89.25 88 ILE A C 1
ATOM 644 O O . ILE A 1 88 ? 6.039 9.884 15.036 1.00 89.25 88 ILE A O 1
ATOM 648 N N . THR A 1 89 ? 7.400 8.384 14.015 1.00 85.31 89 THR A N 1
ATOM 649 C CA . THR A 1 89 ? 7.632 9.064 12.742 1.00 85.31 89 THR A CA 1
ATOM 650 C C . THR A 1 89 ? 7.449 8.065 11.596 1.00 85.31 89 THR A C 1
ATOM 652 O O . THR A 1 89 ? 7.699 6.872 11.794 1.00 85.31 89 THR A O 1
ATOM 655 N N . PRO A 1 90 ? 7.015 8.506 10.401 1.00 76.50 90 PRO A N 1
ATOM 656 C CA . PRO A 1 90 ? 6.767 9.891 9.987 1.00 76.50 90 PRO A CA 1
ATOM 657 C C . PRO A 1 90 ? 5.447 10.468 10.525 1.00 76.50 90 PRO A C 1
ATOM 659 O O . PRO A 1 90 ? 4.530 9.734 10.891 1.00 76.50 90 PRO A O 1
ATOM 662 N N . GLY A 1 91 ? 5.358 11.796 10.569 1.00 80.25 91 GLY A N 1
ATOM 663 C CA . GLY A 1 91 ? 4.109 12.514 10.809 1.00 80.25 91 GLY A CA 1
ATOM 664 C C . GLY A 1 91 ? 3.153 12.475 9.613 1.00 80.25 91 GLY A C 1
ATOM 665 O O . GLY A 1 91 ? 3.478 11.923 8.562 1.00 80.25 91 GLY A O 1
ATOM 666 N N . GLY A 1 92 ? 1.953 13.030 9.785 1.00 90.44 92 GLY A N 1
ATOM 667 C CA . GLY A 1 92 ? 0.844 12.928 8.836 1.00 90.44 92 GLY A CA 1
ATOM 668 C C . GLY A 1 92 ? 0.012 14.202 8.730 1.00 90.44 92 GLY A C 1
ATOM 669 O O . GLY A 1 92 ? 0.382 15.249 9.248 1.00 90.44 92 GLY A O 1
ATOM 670 N N . ASN A 1 93 ? -1.116 14.101 8.030 1.00 90.94 93 ASN A N 1
ATOM 671 C CA . ASN A 1 93 ? -2.104 15.165 7.842 1.00 90.94 93 ASN A CA 1
ATOM 672 C C . ASN A 1 93 ? -3.430 14.890 8.565 1.00 90.94 93 ASN A C 1
ATOM 674 O O . ASN A 1 93 ? -4.250 15.795 8.711 1.00 90.94 93 ASN A O 1
ATOM 678 N N . SER A 1 94 ? -3.659 13.666 9.036 1.00 91.19 94 SER A N 1
ATOM 679 C CA . SER A 1 94 ? -4.751 13.389 9.965 1.00 91.19 94 SER A CA 1
ATOM 680 C C . SER A 1 94 ? -4.457 12.199 10.868 1.00 91.19 94 SER A C 1
ATOM 682 O O . SER A 1 94 ? -3.524 11.426 10.638 1.00 91.19 94 SER A O 1
ATOM 684 N N . ILE A 1 95 ? -5.235 12.079 11.939 1.00 92.25 95 ILE A N 1
ATOM 685 C CA . ILE A 1 95 ? -5.150 10.987 12.902 1.00 92.25 95 ILE A CA 1
ATOM 686 C C . ILE A 1 95 ? -6.551 10.615 13.399 1.00 92.25 95 ILE A C 1
ATOM 688 O O . ILE A 1 95 ? -7.396 11.482 13.624 1.00 92.25 95 ILE A O 1
ATOM 692 N N . ASN A 1 96 ? -6.791 9.318 13.575 1.00 89.31 96 ASN A N 1
ATOM 693 C CA . ASN A 1 96 ? -8.039 8.775 14.096 1.00 89.31 96 ASN A CA 1
ATOM 694 C C . ASN A 1 96 ? -7.755 7.771 15.220 1.00 89.31 96 ASN A C 1
ATOM 696 O O . ASN A 1 96 ? -7.063 6.781 14.994 1.00 89.31 96 ASN A O 1
ATOM 700 N N . CYS A 1 97 ? -8.278 8.023 16.414 1.00 89.69 97 CYS A N 1
ATOM 701 C CA . CYS A 1 97 ? -8.139 7.188 17.600 1.00 89.69 97 CYS A CA 1
ATOM 702 C C . CYS A 1 97 ? -9.458 6.486 17.922 1.00 89.69 97 CYS A C 1
ATOM 704 O O . CYS A 1 97 ? -10.503 7.128 17.920 1.00 89.69 97 CYS A O 1
ATOM 706 N N . PHE A 1 98 ? -9.420 5.205 18.273 1.00 85.44 98 PHE A N 1
ATOM 707 C CA . PHE A 1 98 ? -10.617 4.407 18.548 1.00 85.44 98 PHE A CA 1
ATOM 708 C C . PHE A 1 98 ? -10.341 3.285 19.557 1.00 85.44 98 PHE A C 1
ATOM 710 O O . PHE A 1 98 ? -9.185 2.923 19.807 1.00 85.44 98 PHE A O 1
ATOM 717 N N . SER A 1 99 ? -11.414 2.759 20.148 1.00 82.50 99 SER A N 1
ATOM 718 C CA . SER A 1 99 ? -11.401 1.512 20.918 1.00 82.50 99 SER A CA 1
ATOM 719 C C . SER A 1 99 ? -11.537 0.322 19.966 1.00 82.50 99 SER A C 1
ATOM 721 O O . SER A 1 99 ? -12.384 0.310 19.079 1.00 82.50 99 SER A O 1
ATOM 723 N N . GLU A 1 100 ? -10.700 -0.694 20.130 1.00 74.56 100 GLU A N 1
ATOM 724 C CA . GLU A 1 100 ? -10.743 -1.924 19.339 1.00 74.56 100 GLU A CA 1
ATOM 725 C C . GLU A 1 100 ? -12.034 -2.712 19.575 1.00 74.56 100 GLU A C 1
ATOM 727 O O . GLU A 1 100 ? -12.557 -3.325 18.648 1.00 74.56 100 GLU A O 1
ATOM 732 N N . ASP A 1 101 ? -12.556 -2.686 20.804 1.00 70.25 101 ASP A N 1
ATOM 733 C CA . ASP A 1 101 ? -13.753 -3.442 21.192 1.00 70.25 101 ASP A CA 1
ATOM 734 C C . ASP A 1 101 ? -15.032 -2.836 20.612 1.00 70.25 101 ASP A C 1
ATOM 736 O O . ASP A 1 101 ? -16.021 -3.531 20.360 1.00 70.25 101 ASP A O 1
ATOM 740 N N . SER A 1 102 ? -15.028 -1.520 20.428 1.00 64.75 102 SER A N 1
ATOM 741 C CA . SER A 1 102 ? -16.152 -0.777 19.880 1.00 64.75 102 SER A CA 1
ATOM 742 C C . SER A 1 102 ? -16.160 -0.804 18.348 1.00 64.75 102 SER A C 1
ATOM 744 O O . SER A 1 102 ? -17.160 -0.431 17.725 1.00 64.75 102 SER A O 1
ATOM 746 N N . PHE A 1 103 ? -15.077 -1.289 17.737 1.00 63.31 103 PHE A N 1
ATOM 747 C CA . PHE A 1 103 ? -14.975 -1.402 16.301 1.00 63.31 103 PHE A CA 1
ATOM 748 C C . PHE A 1 103 ? -15.574 -2.699 15.759 1.00 63.31 103 PHE A C 1
ATOM 750 O O . PHE A 1 103 ? -15.050 -3.804 15.927 1.00 63.31 103 PHE A O 1
ATOM 757 N N . VAL A 1 104 ? -16.660 -2.565 14.998 1.00 53.88 104 VAL A N 1
ATOM 758 C CA . VAL A 1 104 ? -17.201 -3.672 14.206 1.00 53.88 104 VAL A CA 1
ATOM 759 C C . VAL A 1 104 ? -16.437 -3.749 12.890 1.00 53.88 104 VAL A C 1
ATOM 761 O O . VAL A 1 104 ? -16.824 -3.135 11.900 1.00 53.88 104 VAL A O 1
ATOM 764 N N . ASN A 1 105 ? -15.367 -4.542 12.875 1.00 56.19 105 ASN A N 1
ATOM 765 C CA . ASN A 1 105 ? -14.601 -4.817 11.665 1.00 56.19 105 ASN A CA 1
ATOM 766 C C . ASN A 1 105 ? -15.432 -5.648 10.667 1.00 56.19 105 ASN A C 1
ATOM 768 O O . ASN A 1 105 ? -15.658 -6.837 10.913 1.00 56.19 105 ASN A O 1
ATOM 772 N N . PRO A 1 106 ? -15.862 -5.083 9.520 1.00 51.59 106 PRO A N 1
ATOM 773 C CA . PRO A 1 106 ? -16.647 -5.828 8.538 1.00 51.59 106 PRO A CA 1
ATOM 774 C C . PRO A 1 106 ? -15.817 -6.913 7.830 1.00 51.59 106 PRO A C 1
ATOM 776 O O . PRO A 1 106 ? -16.387 -7.816 7.221 1.00 51.59 106 PRO A O 1
ATOM 779 N N . LEU A 1 107 ? -14.487 -6.853 7.949 1.00 56.12 107 LEU A N 1
ATOM 780 C CA . LEU A 1 107 ? -13.530 -7.856 7.491 1.00 56.12 107 LEU A CA 1
ATOM 781 C C . LEU A 1 107 ? -12.970 -8.701 8.658 1.00 56.12 107 LEU A C 1
ATOM 783 O O . LEU A 1 107 ? -12.012 -9.451 8.490 1.00 56.12 107 LEU A O 1
ATOM 787 N N . ALA A 1 108 ? -13.537 -8.633 9.873 1.00 61.75 108 ALA A N 1
ATOM 788 C CA . ALA A 1 108 ? -13.062 -9.473 10.973 1.00 61.75 108 ALA A CA 1
ATOM 789 C C . ALA A 1 108 ? -13.196 -10.957 10.626 1.00 61.75 108 ALA A C 1
ATOM 791 O O . ALA A 1 108 ? -14.288 -11.493 10.428 1.00 61.75 108 ALA A O 1
ATOM 792 N N . GLY A 1 109 ? -12.058 -11.649 10.643 1.00 64.00 109 GLY A N 1
ATOM 793 C CA . GLY A 1 109 ? -11.991 -13.058 10.291 1.00 64.00 109 GLY A CA 1
ATOM 794 C C . GLY A 1 109 ? -12.067 -13.335 8.794 1.00 64.00 109 GLY A C 1
ATOM 795 O O . GLY A 1 109 ? -12.299 -14.487 8.438 1.00 64.00 109 GLY A O 1
ATOM 796 N N . THR A 1 110 ? -11.885 -12.332 7.935 1.00 73.06 110 THR A N 1
ATOM 797 C CA . THR A 1 110 ? -11.581 -12.598 6.531 1.00 73.06 110 THR A CA 1
ATOM 798 C C . THR A 1 110 ? -10.148 -13.095 6.377 1.00 73.06 110 THR A C 1
ATOM 800 O O . THR A 1 110 ? -9.258 -12.697 7.131 1.00 73.06 110 THR A O 1
ATOM 803 N N . THR A 1 111 ? -9.916 -13.942 5.386 1.00 81.56 111 THR A N 1
ATOM 804 C CA . THR A 1 111 ? -8.583 -14.297 4.893 1.00 81.56 111 THR A CA 1
ATOM 805 C C . THR A 1 111 ? -8.339 -13.599 3.564 1.00 81.56 111 THR A C 1
ATOM 807 O O . THR A 1 111 ? -9.282 -13.138 2.920 1.00 81.56 111 THR A O 1
ATOM 810 N N . ALA A 1 112 ? -7.081 -13.491 3.158 1.00 83.38 112 ALA A N 1
ATOM 811 C CA . ALA A 1 112 ? -6.728 -12.919 1.871 1.00 83.38 112 ALA A CA 1
ATOM 812 C C . ALA A 1 112 ? -5.824 -13.881 1.105 1.00 83.38 112 ALA A C 1
ATOM 814 O O . ALA A 1 112 ? -4.764 -14.258 1.600 1.00 83.38 112 ALA A O 1
ATOM 815 N N . ASP A 1 113 ? -6.232 -14.244 -0.104 1.00 85.12 113 ASP A N 1
ATOM 816 C CA . ASP A 1 113 ? -5.404 -15.006 -1.029 1.00 85.12 113 ASP A CA 1
ATOM 817 C C . ASP A 1 113 ? -4.736 -14.036 -2.000 1.00 85.12 113 ASP A C 1
ATOM 819 O O . ASP A 1 113 ? -5.399 -13.249 -2.683 1.00 85.12 113 ASP A O 1
ATOM 823 N N . VAL A 1 114 ? -3.411 -14.085 -2.059 1.00 84.88 114 VAL A N 1
ATOM 824 C CA . VAL A 1 114 ? -2.602 -13.195 -2.887 1.00 84.88 114 VAL A CA 1
ATOM 825 C C . VAL A 1 114 ? -1.956 -14.029 -3.973 1.00 84.88 114 VAL A C 1
ATOM 827 O O . VAL A 1 114 ? -1.162 -14.920 -3.690 1.00 84.88 114 VAL A O 1
ATOM 830 N N . SER A 1 115 ? -2.300 -13.748 -5.224 1.00 88.00 115 SER A N 1
ATOM 831 C CA . SER A 1 115 ? -1.729 -14.410 -6.391 1.00 88.00 115 SER A CA 1
ATOM 832 C C . SER A 1 115 ? -0.723 -13.503 -7.081 1.00 88.00 115 SER A C 1
ATOM 834 O O . SER A 1 115 ? -1.054 -12.401 -7.511 1.00 88.00 115 SER A O 1
ATOM 836 N N . LEU A 1 116 ? 0.503 -13.988 -7.219 1.00 86.44 116 LEU A N 1
ATOM 837 C CA . LEU A 1 116 ? 1.622 -13.259 -7.806 1.00 86.44 116 LEU A CA 1
ATOM 838 C C . LEU A 1 116 ? 2.000 -13.842 -9.171 1.00 86.44 116 LEU A C 1
ATOM 840 O O . LEU A 1 116 ? 1.959 -15.055 -9.375 1.00 86.44 116 LEU A O 1
ATOM 844 N N . GLY A 1 117 ? 2.360 -12.987 -10.125 1.00 83.69 117 GLY A N 1
ATOM 845 C CA . GLY A 1 117 ? 2.859 -13.417 -11.430 1.00 83.69 117 GLY A CA 1
ATOM 846 C C . GLY A 1 117 ? 4.294 -13.931 -11.355 1.00 83.69 117 GLY A C 1
ATOM 847 O O . GLY A 1 117 ? 5.104 -13.419 -10.594 1.00 83.69 117 GLY A O 1
ATOM 848 N N . LEU A 1 118 ? 4.651 -14.886 -12.216 1.00 82.00 118 LEU A N 1
ATOM 849 C CA . LEU A 1 118 ? 6.025 -15.419 -12.311 1.00 82.00 118 LEU A CA 1
ATOM 850 C C . LEU A 1 118 ? 6.958 -14.616 -13.224 1.00 82.00 118 LEU A C 1
ATOM 852 O O . LEU A 1 118 ? 8.070 -15.059 -13.5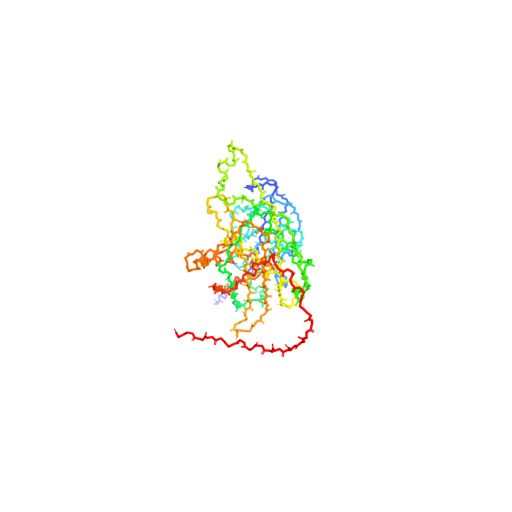22 1.00 82.00 118 LEU A O 1
ATOM 856 N N . THR A 1 119 ? 6.483 -13.484 -13.738 1.00 82.25 119 THR A N 1
ATOM 857 C CA . THR A 1 119 ? 7.215 -12.662 -14.701 1.00 82.25 119 THR A CA 1
ATOM 858 C C . THR A 1 119 ? 7.514 -11.303 -14.091 1.00 82.25 119 THR A C 1
ATOM 860 O O . THR A 1 119 ? 6.583 -10.608 -13.674 1.00 82.25 119 THR A O 1
ATOM 863 N N . LYS A 1 120 ? 8.793 -10.923 -14.072 1.00 79.62 120 LYS A N 1
ATOM 864 C CA . LYS A 1 120 ? 9.257 -9.595 -13.663 1.00 79.62 120 LYS A CA 1
ATOM 865 C C . LYS A 1 120 ? 9.501 -8.712 -14.875 1.00 79.62 120 LYS A C 1
ATOM 867 O O . LYS A 1 120 ? 10.064 -9.164 -15.873 1.00 79.62 120 LYS A O 1
ATOM 872 N N . ILE A 1 121 ? 9.109 -7.451 -14.757 1.00 77.75 121 ILE A N 1
ATOM 873 C CA . ILE A 1 121 ? 9.377 -6.418 -15.756 1.00 77.75 121 ILE A CA 1
ATOM 874 C C . ILE A 1 121 ? 10.252 -5.315 -15.152 1.00 77.75 121 ILE A C 1
ATOM 876 O O . ILE A 1 121 ? 10.109 -5.010 -13.961 1.00 77.75 121 ILE A O 1
ATOM 880 N N . PRO A 1 122 ? 11.162 -4.723 -15.941 1.00 72.31 122 PRO A N 1
ATOM 881 C CA . PRO A 1 122 ? 11.947 -3.588 -15.487 1.00 72.31 122 PRO A CA 1
ATOM 882 C C . PRO A 1 122 ? 11.049 -2.358 -15.305 1.00 72.31 122 PRO A C 1
ATOM 884 O O . PRO A 1 122 ? 10.172 -2.075 -16.124 1.00 72.31 122 PRO A O 1
ATOM 887 N N . VAL A 1 123 ? 11.283 -1.610 -14.230 1.00 69.06 123 VAL A N 1
ATOM 888 C CA . VAL A 1 123 ? 10.610 -0.343 -13.927 1.00 69.06 123 VAL A CA 1
ATOM 889 C C . VAL A 1 123 ? 11.616 0.706 -13.484 1.00 69.06 123 VAL A C 1
ATOM 891 O O . VAL A 1 123 ? 12.609 0.396 -12.835 1.00 69.06 123 VAL A O 1
ATOM 894 N N . ARG A 1 124 ? 11.364 1.982 -13.798 1.00 58.97 124 ARG A N 1
ATOM 895 C CA . ARG A 1 124 ? 12.205 3.081 -13.313 1.00 58.97 124 ARG A CA 1
ATOM 896 C C . ARG A 1 124 ? 11.552 3.771 -12.119 1.00 58.97 124 ARG A C 1
ATOM 898 O O . ARG A 1 124 ? 10.517 4.404 -12.282 1.00 58.97 124 ARG A O 1
ATOM 905 N N . ALA A 1 125 ? 12.238 3.699 -10.976 1.00 48.94 125 ALA A N 1
ATOM 906 C CA . ALA A 1 125 ? 11.989 4.414 -9.721 1.00 48.94 125 ALA A CA 1
ATOM 907 C C . ALA A 1 125 ? 10.613 4.196 -9.051 1.00 48.94 125 ALA A C 1
ATOM 909 O O . ALA A 1 125 ? 9.576 4.024 -9.683 1.00 48.94 125 ALA A O 1
ATOM 910 N N . ALA A 1 126 ? 10.611 4.278 -7.718 1.00 47.78 126 ALA A N 1
ATOM 911 C CA . ALA A 1 126 ? 9.462 4.083 -6.827 1.00 47.78 126 ALA A CA 1
ATOM 912 C C . ALA A 1 126 ? 8.223 4.973 -7.119 1.00 47.78 126 ALA A C 1
ATOM 914 O O . ALA A 1 126 ? 7.152 4.761 -6.554 1.00 47.78 126 ALA A O 1
ATOM 915 N N . ALA A 1 127 ? 8.334 5.954 -8.022 1.00 48.44 127 ALA A N 1
ATOM 916 C CA . ALA A 1 127 ? 7.287 6.926 -8.332 1.00 48.44 127 ALA A CA 1
ATOM 917 C C . ALA A 1 127 ? 6.041 6.335 -9.023 1.00 48.44 127 ALA A C 1
ATOM 919 O O . ALA A 1 127 ? 4.995 6.982 -9.024 1.00 48.44 127 ALA A O 1
ATOM 920 N N . ASN A 1 128 ? 6.122 5.128 -9.595 1.00 51.31 128 ASN A N 1
ATOM 921 C CA . ASN A 1 128 ? 4.992 4.502 -10.296 1.00 51.31 128 ASN A CA 1
ATOM 922 C C . ASN A 1 128 ? 4.055 3.698 -9.377 1.00 51.31 128 ASN A C 1
ATOM 924 O O . ASN A 1 128 ? 2.902 3.483 -9.739 1.00 51.31 128 ASN A O 1
ATOM 928 N N . PHE A 1 129 ? 4.501 3.307 -8.179 1.00 53.84 129 PHE A N 1
ATOM 929 C CA . PHE A 1 129 ? 3.706 2.504 -7.233 1.00 53.84 129 PHE A CA 1
ATOM 930 C C . PHE A 1 129 ? 2.715 3.355 -6.445 1.00 53.84 129 PHE A C 1
ATOM 932 O O . PHE A 1 129 ? 1.539 3.008 -6.356 1.00 53.84 129 PHE A O 1
ATOM 939 N N . ILE A 1 130 ? 3.161 4.544 -6.019 1.00 53.38 130 ILE A N 1
ATOM 940 C CA . ILE A 1 130 ? 2.313 5.592 -5.427 1.00 53.38 130 ILE A CA 1
ATOM 941 C C . ILE A 1 130 ? 1.110 5.888 -6.344 1.00 53.38 130 ILE A C 1
ATOM 943 O O . ILE A 1 130 ? 0.001 6.139 -5.879 1.00 53.38 130 ILE A O 1
ATOM 947 N N . ARG A 1 131 ? 1.282 5.733 -7.665 1.00 63.69 131 ARG A N 1
ATOM 948 C CA . ARG A 1 131 ? 0.213 5.963 -8.638 1.00 63.69 131 ARG A CA 1
ATOM 949 C C . ARG A 1 131 ? -0.853 4.879 -8.674 1.00 63.69 131 ARG A C 1
ATOM 951 O O . ARG A 1 131 ? -1.942 5.201 -9.120 1.00 63.69 131 ARG A O 1
ATOM 958 N N . VAL A 1 132 ? -0.607 3.635 -8.257 1.00 68.75 132 VAL A N 1
ATOM 959 C CA . VAL A 1 132 ? -1.672 2.613 -8.292 1.00 68.75 132 VAL A CA 1
ATOM 960 C C . VAL A 1 132 ? -2.796 3.037 -7.357 1.00 68.75 132 VAL A C 1
ATOM 962 O O . VAL A 1 132 ? -3.928 3.187 -7.804 1.00 68.75 132 VAL A O 1
ATOM 965 N N . ARG A 1 133 ? -2.473 3.350 -6.098 1.00 70.31 133 ARG A N 1
ATOM 966 C CA . ARG A 1 133 ? -3.455 3.834 -5.121 1.00 70.31 133 ARG A CA 1
ATOM 967 C C . ARG A 1 133 ? -4.121 5.141 -5.565 1.00 70.31 133 ARG A C 1
ATOM 969 O O . ARG A 1 133 ? -5.343 5.239 -5.523 1.00 70.31 133 ARG A O 1
ATOM 976 N N . ASP A 1 134 ? -3.343 6.095 -6.079 1.00 70.88 134 ASP A N 1
ATOM 977 C CA . ASP A 1 134 ? -3.868 7.398 -6.513 1.00 70.88 134 ASP A CA 1
ATOM 978 C C . ASP A 1 134 ? -4.732 7.318 -7.789 1.00 70.88 134 ASP A C 1
ATOM 980 O O . ASP A 1 134 ? -5.602 8.160 -8.012 1.00 70.88 134 ASP A O 1
ATOM 984 N N . ARG A 1 135 ? -4.504 6.315 -8.650 1.00 75.75 135 ARG A N 1
ATOM 985 C CA . ARG A 1 135 ? -5.227 6.122 -9.922 1.00 75.75 135 ARG A CA 1
ATOM 986 C C . ARG A 1 135 ? -6.362 5.114 -9.821 1.00 75.75 135 ARG A C 1
ATOM 988 O O . ARG A 1 135 ? -7.246 5.129 -10.670 1.00 75.75 135 ARG A O 1
ATOM 995 N N . VAL A 1 136 ? -6.409 4.269 -8.793 1.00 79.31 136 VAL A N 1
ATOM 996 C CA . VAL A 1 136 ? -7.530 3.334 -8.608 1.00 79.31 136 VAL A CA 1
ATOM 997 C C . VAL A 1 136 ? -8.862 4.082 -8.557 1.00 79.31 136 VAL A C 1
ATOM 999 O O . VAL A 1 136 ? -9.805 3.655 -9.211 1.00 79.31 136 VAL A O 1
ATOM 1002 N N . GLY A 1 137 ? -8.938 5.237 -7.890 1.00 72.75 137 GLY A N 1
ATOM 1003 C CA . GLY A 1 137 ? -10.160 6.050 -7.866 1.00 72.75 137 GLY A CA 1
ATOM 1004 C C . GLY A 1 137 ? -10.572 6.630 -9.228 1.00 72.75 137 GLY A C 1
ATOM 1005 O O . GLY A 1 137 ? -11.731 6.998 -9.400 1.00 72.75 137 GLY A O 1
ATOM 1006 N N . THR A 1 138 ? -9.655 6.707 -10.201 1.00 74.56 138 THR A N 1
ATOM 1007 C CA . THR A 1 138 ? -9.966 7.162 -11.566 1.00 74.56 138 THR A CA 1
ATOM 1008 C C . THR A 1 138 ? -10.365 6.012 -12.487 1.00 74.56 138 THR A C 1
ATOM 1010 O O . THR A 1 138 ? -11.248 6.197 -13.315 1.00 74.56 138 THR A O 1
ATOM 1013 N N . VAL A 1 139 ? -9.761 4.830 -12.313 1.00 80.31 139 VAL A N 1
ATOM 1014 C CA . VAL A 1 139 ? -10.011 3.639 -13.155 1.00 80.31 139 VAL A CA 1
ATOM 1015 C C . VAL A 1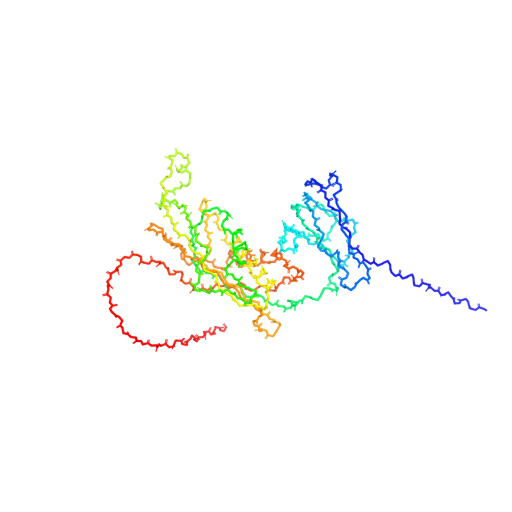 139 ? -11.172 2.788 -12.628 1.00 80.31 139 VAL A C 1
ATOM 1017 O O . VAL A 1 139 ? -11.810 2.032 -13.363 1.00 80.31 139 VAL A O 1
ATOM 1020 N N . CYS A 1 140 ? -11.459 2.891 -11.332 1.00 84.38 140 CYS A N 1
ATOM 1021 C CA . CYS A 1 140 ? -12.381 2.013 -10.644 1.00 84.38 140 CYS A CA 1
ATOM 1022 C C . CYS A 1 140 ? -13.481 2.784 -9.904 1.00 84.38 140 CYS A C 1
ATOM 1024 O O . CYS A 1 140 ? -13.236 3.694 -9.113 1.00 84.38 140 CYS A O 1
ATOM 1026 N N . SER A 1 141 ? -14.725 2.353 -10.114 1.00 86.50 141 SER A N 1
ATOM 1027 C CA . SER A 1 141 ? -15.902 2.853 -9.395 1.00 86.50 141 SER A CA 1
ATOM 1028 C C . SER A 1 141 ? -15.966 2.305 -7.966 1.00 86.50 141 SER A C 1
ATOM 1030 O O . SER A 1 141 ? -15.149 1.479 -7.571 1.00 86.50 141 SER A O 1
ATOM 1032 N N . ASP A 1 142 ? -16.990 2.670 -7.199 1.00 81.44 142 ASP A N 1
ATOM 1033 C CA . ASP A 1 142 ? -17.185 2.152 -5.837 1.00 81.44 142 ASP A CA 1
ATOM 1034 C C . ASP A 1 142 ? -17.604 0.673 -5.780 1.00 81.44 142 ASP A C 1
ATOM 1036 O O . ASP A 1 142 ? -17.701 0.123 -4.689 1.00 81.44 142 ASP A O 1
ATOM 1040 N N . LYS A 1 143 ? -17.848 0.011 -6.922 1.00 83.56 143 LYS A N 1
ATOM 1041 C CA . LYS A 1 143 ? -18.269 -1.407 -6.969 1.00 83.56 143 LYS A CA 1
ATOM 1042 C C . LYS A 1 143 ? -17.446 -2.304 -7.893 1.00 83.56 143 LYS A C 1
ATOM 1044 O O . LYS A 1 143 ? -17.685 -3.508 -7.971 1.00 83.56 143 LYS A O 1
ATOM 1049 N N . GLY A 1 144 ? -16.508 -1.729 -8.633 1.00 86.44 144 GLY A N 1
ATOM 1050 C CA . GLY A 1 144 ? -15.642 -2.495 -9.515 1.00 86.44 144 GLY A CA 1
ATOM 1051 C C . GLY A 1 144 ? -14.813 -1.632 -10.450 1.00 86.44 144 GLY A C 1
ATOM 1052 O O . GLY A 1 144 ? -15.100 -0.446 -10.654 1.00 86.44 144 GLY A O 1
ATOM 1053 N N . CYS A 1 145 ? -13.802 -2.269 -11.028 1.00 85.94 145 CYS A N 1
ATOM 1054 C CA . CYS A 1 145 ? -12.935 -1.708 -12.058 1.00 85.94 145 CYS A CA 1
ATOM 1055 C C . CYS A 1 145 ? -13.378 -2.200 -13.439 1.00 85.94 145 CYS A C 1
ATOM 1057 O O . CYS A 1 145 ? -13.716 -3.377 -13.593 1.00 85.94 145 CYS A O 1
ATOM 1059 N N . ASP A 1 146 ? -13.334 -1.331 -14.446 1.00 78.44 146 ASP A N 1
ATOM 1060 C CA . ASP A 1 146 ? -13.546 -1.738 -15.834 1.00 78.44 146 ASP A CA 1
ATOM 1061 C C . ASP A 1 146 ? -12.253 -2.352 -16.409 1.00 78.44 146 ASP A C 1
ATOM 1063 O O . ASP A 1 146 ? -11.274 -1.633 -16.605 1.00 78.44 146 ASP A O 1
ATOM 1067 N N . PRO A 1 147 ? -12.224 -3.661 -16.729 1.00 67.75 147 PRO A N 1
ATOM 1068 C CA . PRO A 1 147 ? -11.026 -4.306 -17.266 1.00 67.75 147 PRO A CA 1
ATOM 1069 C C . PRO A 1 147 ? -10.712 -3.904 -18.716 1.00 67.75 147 PRO A C 1
ATOM 1071 O O . PRO A 1 147 ? -9.650 -4.259 -19.230 1.00 67.75 147 PRO A O 1
ATOM 1074 N N . THR A 1 148 ? -11.640 -3.235 -19.408 1.00 69.81 148 THR A N 1
ATOM 1075 C CA . THR A 1 148 ? -11.511 -2.886 -20.831 1.00 69.81 148 THR A CA 1
ATOM 1076 C C . THR A 1 148 ? -10.886 -1.516 -21.070 1.00 69.81 148 THR A C 1
ATOM 1078 O O . THR A 1 148 ? -10.463 -1.235 -22.193 1.00 69.81 148 THR A O 1
ATOM 1081 N N . THR A 1 149 ? -10.758 -0.706 -20.020 1.00 63.78 149 THR A N 1
ATOM 1082 C CA . THR A 1 149 ? -10.202 0.644 -20.089 1.00 63.78 149 THR A CA 1
ATOM 1083 C C . THR A 1 149 ? -8.780 0.634 -19.500 1.00 63.78 149 THR A C 1
ATOM 1085 O O . THR A 1 149 ? -8.615 0.504 -18.288 1.00 63.78 149 THR A O 1
ATOM 1088 N N . PRO A 1 150 ? -7.716 0.683 -20.327 1.00 58.12 150 PRO A N 1
ATOM 1089 C CA . PRO A 1 150 ? -6.346 0.747 -19.825 1.00 58.12 150 PRO A CA 1
ATOM 1090 C C . PRO A 1 150 ? -6.040 2.181 -19.386 1.00 58.12 150 PRO A C 1
ATOM 1092 O O . PRO A 1 150 ? -6.090 3.080 -20.218 1.00 58.12 150 PRO A O 1
ATOM 1095 N N . GLU A 1 151 ? -5.705 2.418 -18.115 1.00 65.50 151 GLU A N 1
ATOM 1096 C CA . GLU A 1 151 ? -5.585 3.810 -17.638 1.00 65.50 151 GLU A CA 1
ATOM 1097 C C . GLU A 1 151 ? -4.410 4.123 -16.705 1.00 65.50 151 GLU A C 1
ATOM 1099 O O . GLU A 1 151 ? -4.351 5.200 -16.111 1.00 65.50 151 GLU A O 1
ATOM 1104 N N . ILE A 1 152 ? -3.393 3.260 -16.652 1.00 69.31 152 ILE A N 1
ATOM 1105 C CA . ILE A 1 152 ? -2.060 3.704 -16.220 1.00 69.31 152 ILE A CA 1
ATOM 1106 C C . ILE A 1 152 ? -1.087 3.429 -17.359 1.00 69.31 152 ILE A C 1
ATOM 1108 O O . ILE A 1 152 ? -0.448 2.381 -17.399 1.00 69.31 152 ILE A O 1
ATOM 1112 N N . GLU A 1 153 ? -1.025 4.352 -18.316 1.00 75.38 153 GLU A N 1
ATOM 1113 C CA . GLU A 1 153 ? 0.035 4.384 -19.323 1.00 75.38 153 GLU A CA 1
ATOM 1114 C C . GLU A 1 153 ? 1.129 5.350 -18.861 1.00 75.38 153 GLU A C 1
ATOM 1116 O O . GLU A 1 153 ? 0.837 6.476 -18.451 1.00 75.38 153 GLU A O 1
ATOM 1121 N N . ASP A 1 154 ? 2.382 4.908 -18.911 1.00 72.81 154 ASP A N 1
ATOM 1122 C CA . ASP A 1 154 ? 3.532 5.772 -18.663 1.00 72.81 154 ASP A CA 1
ATOM 1123 C C . ASP A 1 154 ? 4.682 5.442 -19.616 1.00 72.81 154 ASP A C 1
ATOM 1125 O O . ASP A 1 154 ? 4.874 4.293 -20.028 1.00 72.81 154 ASP A O 1
ATOM 1129 N N . SER A 1 155 ? 5.467 6.461 -19.946 1.00 72.38 155 SER A N 1
ATOM 1130 C CA . SER A 1 155 ? 6.693 6.308 -20.722 1.00 72.38 155 SER A CA 1
ATOM 1131 C C . SER A 1 155 ? 7.849 6.062 -19.763 1.00 72.38 155 SER A C 1
ATOM 1133 O O . SER A 1 155 ? 8.229 6.933 -18.981 1.00 72.38 155 SER A O 1
ATOM 1135 N N . VAL A 1 156 ? 8.431 4.869 -19.831 1.00 73.69 156 VAL A N 1
ATOM 1136 C CA . VAL A 1 156 ? 9.535 4.447 -18.970 1.00 73.69 156 VAL A CA 1
ATOM 1137 C C . VAL A 1 156 ? 10.808 4.392 -19.799 1.00 73.69 156 VAL A C 1
ATOM 1139 O O . VAL A 1 156 ? 10.858 3.761 -20.850 1.00 73.69 156 VAL A O 1
ATOM 1142 N N . GLU A 1 157 ? 11.858 5.057 -19.328 1.00 71.81 157 GLU A N 1
ATOM 1143 C CA . GLU A 1 157 ? 13.194 4.868 -19.887 1.00 71.81 157 GLU A CA 1
ATOM 1144 C C . GLU A 1 157 ? 13.827 3.623 -19.265 1.00 71.81 157 GLU A C 1
ATOM 1146 O O . GLU A 1 157 ? 13.974 3.564 -18.041 1.00 71.81 157 GLU A O 1
ATOM 1151 N N . VAL A 1 158 ? 14.227 2.667 -20.098 1.00 71.38 158 VAL A N 1
ATOM 1152 C CA . VAL A 1 158 ? 14.948 1.459 -19.678 1.00 71.38 158 VAL A CA 1
ATOM 1153 C C . VAL A 1 158 ? 16.363 1.506 -20.254 1.00 71.38 158 VAL A C 1
ATOM 1155 O O . VAL A 1 158 ? 16.578 2.034 -21.350 1.00 71.38 158 VAL A O 1
ATOM 1158 N N . LEU A 1 159 ? 17.345 1.024 -19.490 1.00 70.56 159 LEU A N 1
ATOM 1159 C CA . LEU A 1 159 ? 18.712 0.867 -19.990 1.00 70.56 159 LEU A CA 1
ATOM 1160 C C . LEU A 1 159 ? 18.709 -0.138 -21.138 1.00 70.56 159 LEU A C 1
ATOM 1162 O O . LEU A 1 159 ? 17.961 -1.109 -21.099 1.00 70.56 159 LEU A O 1
ATOM 1166 N N . LYS A 1 160 ? 19.528 0.090 -22.166 1.00 71.12 160 LYS A N 1
ATOM 1167 C CA . LYS A 1 160 ? 19.688 -0.922 -23.209 1.00 71.12 160 LYS A CA 1
ATOM 1168 C C . LYS A 1 160 ? 20.384 -2.157 -22.648 1.00 71.12 160 LYS A C 1
ATOM 1170 O O . LYS A 1 160 ? 21.391 -2.039 -21.946 1.00 71.12 160 LYS A O 1
ATOM 1175 N N . LYS A 1 161 ? 19.895 -3.334 -23.041 1.00 69.31 161 LYS A N 1
ATOM 1176 C CA . LYS A 1 161 ? 20.473 -4.640 -22.718 1.00 69.31 161 LYS A CA 1
ATOM 1177 C C . LYS A 1 161 ? 22.005 -4.638 -22.738 1.00 69.31 161 LYS A C 1
ATOM 1179 O O . LYS A 1 161 ? 22.633 -4.380 -23.766 1.00 69.31 161 LYS A O 1
ATOM 1184 N N . GLY A 1 162 ? 22.596 -5.009 -21.603 1.00 67.75 162 GLY A N 1
ATOM 1185 C CA . GLY A 1 162 ? 24.045 -5.143 -21.439 1.00 67.75 162 GLY A CA 1
ATOM 1186 C C . GLY A 1 162 ? 24.778 -3.872 -21.006 1.00 67.75 162 GLY A C 1
ATOM 1187 O O . GLY A 1 162 ? 25.997 -3.928 -20.887 1.00 67.75 162 GLY A O 1
ATOM 1188 N N . GLN A 1 163 ? 24.075 -2.761 -20.757 1.00 67.38 163 GLN A N 1
ATOM 1189 C CA . GLN A 1 163 ? 24.638 -1.597 -20.068 1.00 67.38 163 GLN A CA 1
ATOM 1190 C C . GLN A 1 163 ? 24.352 -1.675 -18.569 1.00 67.38 163 GLN A C 1
ATOM 1192 O O . GLN A 1 163 ? 23.214 -1.892 -18.159 1.00 67.38 163 GLN A O 1
ATOM 1197 N N . THR A 1 164 ? 25.373 -1.457 -17.744 1.00 67.75 164 THR A N 1
ATOM 1198 C CA . THR A 1 164 ? 25.191 -1.290 -16.295 1.00 67.75 164 THR A CA 1
ATOM 1199 C C . THR A 1 164 ? 25.053 0.190 -15.927 1.00 67.75 164 THR A C 1
ATOM 1201 O O . THR A 1 164 ? 25.637 1.056 -16.580 1.00 67.75 164 THR A O 1
ATOM 1204 N N . GLN A 1 165 ? 24.318 0.505 -14.851 1.00 67.50 165 GLN A N 1
ATOM 1205 C CA . GLN A 1 165 ? 24.202 1.886 -14.353 1.00 67.50 165 GLN A CA 1
ATOM 1206 C C . GLN A 1 165 ? 25.576 2.485 -13.977 1.00 67.50 165 GLN A C 1
ATOM 1208 O O . GLN A 1 165 ? 25.802 3.674 -14.165 1.00 67.50 165 GLN A O 1
ATOM 1213 N N . GLU A 1 166 ? 26.524 1.662 -13.523 1.00 68.38 166 GLU A N 1
ATOM 1214 C CA . GLU A 1 166 ? 27.889 2.100 -13.203 1.00 68.38 166 GLU A CA 1
ATOM 1215 C C . GLU A 1 166 ? 28.671 2.531 -14.459 1.00 68.38 166 GLU A C 1
ATOM 1217 O O . GLU A 1 166 ? 29.315 3.581 -14.473 1.00 68.38 166 GLU A O 1
ATOM 1222 N N . GLU A 1 167 ? 28.572 1.775 -15.559 1.00 69.56 167 GLU A N 1
ATOM 1223 C CA . GLU A 1 167 ? 29.149 2.176 -16.854 1.00 69.56 167 GLU A CA 1
ATOM 1224 C C . GLU A 1 167 ? 28.492 3.451 -17.394 1.00 69.56 167 GLU A C 1
ATOM 1226 O O . GLU A 1 167 ? 29.157 4.330 -17.948 1.00 69.56 167 GLU A O 1
ATOM 1231 N N . CYS A 1 168 ? 27.186 3.550 -17.188 1.00 71.06 168 CYS A N 1
ATOM 1232 C CA . CYS A 1 168 ? 26.344 4.689 -17.505 1.00 71.06 168 CYS A CA 1
ATOM 1233 C C . CYS A 1 168 ? 26.732 5.974 -16.764 1.00 71.06 168 CYS A C 1
ATOM 1235 O O . CYS A 1 168 ? 26.794 7.036 -17.383 1.00 71.06 168 CYS A O 1
ATOM 1237 N N . ASP A 1 169 ? 27.021 5.901 -15.466 1.00 73.75 169 ASP A N 1
ATOM 1238 C CA . ASP A 1 169 ? 27.420 7.063 -14.664 1.00 73.75 169 ASP A CA 1
ATOM 1239 C C . ASP A 1 169 ? 28.781 7.615 -15.117 1.00 73.75 169 ASP A C 1
ATOM 1241 O O . ASP A 1 169 ? 29.044 8.816 -15.031 1.00 73.75 169 ASP A O 1
ATOM 1245 N N . LEU A 1 170 ? 29.635 6.745 -15.663 1.00 75.25 170 LEU A N 1
ATOM 1246 C CA . LEU A 1 170 ? 30.964 7.100 -16.156 1.00 75.25 170 LEU A CA 1
ATOM 1247 C C . LEU A 1 170 ? 30.976 7.574 -17.617 1.00 75.25 170 LEU A C 1
ATOM 1249 O O . LEU A 1 170 ? 31.853 8.357 -17.990 1.00 75.25 170 LEU A O 1
ATOM 1253 N N . ARG A 1 171 ? 30.071 7.072 -18.470 1.00 79.81 171 ARG A N 1
ATOM 1254 C CA . ARG A 1 171 ? 30.138 7.257 -19.938 1.00 79.81 171 ARG A CA 1
ATOM 1255 C C . ARG A 1 171 ? 28.856 7.774 -20.594 1.00 79.81 171 ARG A C 1
ATOM 1257 O O . ARG A 1 171 ? 28.889 8.100 -21.779 1.00 79.81 171 ARG A O 1
ATOM 1264 N N . GLY A 1 172 ? 27.771 7.900 -19.838 1.00 75.25 172 GLY A N 1
ATOM 1265 C CA . GLY A 1 172 ? 26.423 8.142 -20.348 1.00 75.25 172 GLY A CA 1
ATOM 1266 C C . GLY A 1 172 ? 25.726 6.845 -20.777 1.00 75.25 172 GLY A C 1
ATOM 1267 O O . GLY A 1 172 ? 26.371 5.911 -21.249 1.00 75.25 172 GLY A O 1
ATOM 1268 N N . CYS A 1 173 ? 24.401 6.792 -20.607 1.00 74.19 173 CYS A N 1
ATOM 1269 C CA . CYS A 1 173 ? 23.571 5.665 -21.043 1.00 74.19 173 CYS A CA 1
ATOM 1270 C C . CYS A 1 173 ? 22.955 5.903 -22.415 1.00 74.19 173 CYS A C 1
ATOM 1272 O O . CYS A 1 173 ? 22.442 6.997 -22.670 1.00 74.19 173 CYS A O 1
ATOM 1274 N N . ASP A 1 174 ? 22.822 4.827 -23.188 1.00 76.06 174 ASP A N 1
ATOM 1275 C CA . ASP A 1 174 ? 21.776 4.754 -24.197 1.00 76.06 174 ASP A CA 1
ATOM 1276 C C . ASP A 1 174 ? 20.512 4.211 -23.529 1.00 76.06 174 ASP A C 1
ATOM 1278 O O . ASP A 1 174 ? 20.518 3.172 -22.870 1.00 76.06 174 ASP A O 1
ATOM 1282 N N . LYS A 1 175 ? 19.406 4.934 -23.679 1.00 73.69 175 LYS A N 1
ATOM 1283 C CA . LYS A 1 175 ? 18.127 4.554 -23.080 1.00 73.69 175 LYS A CA 1
ATOM 1284 C C . LYS A 1 175 ? 17.130 4.218 -24.171 1.00 73.69 175 LYS A C 1
ATOM 1286 O O . LYS A 1 175 ? 16.987 4.971 -25.136 1.00 73.69 175 LYS A O 1
ATOM 1291 N N . ALA A 1 176 ? 16.425 3.108 -24.007 1.00 75.00 176 ALA A N 1
ATOM 1292 C CA . ALA A 1 176 ? 15.242 2.811 -24.792 1.00 75.00 176 ALA A CA 1
ATOM 1293 C C . ALA A 1 176 ? 14.029 3.466 -24.122 1.00 75.00 176 ALA A C 1
ATOM 1295 O O . ALA A 1 176 ? 13.866 3.395 -22.902 1.00 75.00 176 ALA A O 1
ATOM 1296 N N . GLN A 1 177 ? 13.175 4.113 -24.914 1.00 78.75 177 GLN A N 1
ATOM 1297 C CA . GLN A 1 177 ? 11.852 4.501 -24.437 1.00 78.75 177 GLN A CA 1
ATOM 1298 C C . GLN A 1 177 ? 10.912 3.313 -24.593 1.00 78.75 177 GLN A C 1
ATOM 1300 O O . GLN A 1 177 ? 10.736 2.802 -25.698 1.00 78.75 177 GLN A O 1
ATOM 1305 N N . CYS A 1 178 ? 10.316 2.903 -23.483 1.00 78.19 178 CYS A N 1
ATOM 1306 C CA . CYS A 1 178 ? 9.304 1.868 -23.430 1.00 78.19 178 CYS A CA 1
ATOM 1307 C C . CYS A 1 178 ? 7.977 2.447 -22.956 1.00 78.19 178 CYS A C 1
ATOM 1309 O O . CYS A 1 178 ? 7.940 3.415 -22.194 1.00 78.19 178 CYS A O 1
ATOM 1311 N N . THR A 1 179 ? 6.881 1.818 -23.361 1.00 82.12 179 THR A N 1
ATOM 1312 C CA . THR A 1 179 ? 5.548 2.160 -22.860 1.00 82.12 179 THR A CA 1
ATOM 1313 C C . THR A 1 179 ? 5.117 1.104 -21.854 1.00 82.12 179 THR A C 1
ATOM 1315 O O . THR A 1 179 ? 4.962 -0.065 -22.203 1.00 82.12 179 THR A O 1
ATOM 1318 N N . SER A 1 180 ? 4.931 1.510 -20.600 1.00 79.44 180 SER A N 1
ATOM 1319 C CA . SER A 1 180 ? 4.345 0.669 -19.557 1.00 79.44 180 SER A CA 1
ATOM 1320 C C . SER A 1 180 ? 2.843 0.901 -19.507 1.00 79.44 180 SER A C 1
ATOM 1322 O O . SER A 1 180 ? 2.390 2.044 -19.542 1.00 79.44 180 SER A O 1
ATOM 1324 N N . ARG A 1 181 ? 2.067 -0.178 -19.428 1.00 82.81 181 ARG A N 1
ATOM 1325 C CA . ARG A 1 181 ? 0.610 -0.144 -19.294 1.00 82.81 181 ARG A CA 1
ATOM 1326 C C . ARG A 1 181 ? 0.183 -1.027 -18.141 1.00 82.81 181 ARG A C 1
ATOM 1328 O O . ARG A 1 181 ? 0.455 -2.222 -18.163 1.00 82.81 181 ARG A O 1
ATOM 1335 N N . ALA A 1 182 ? -0.537 -0.466 -17.178 1.00 84.19 182 ALA A N 1
ATOM 1336 C CA . ALA A 1 182 ? -1.230 -1.243 -16.160 1.00 84.19 182 ALA A CA 1
ATOM 1337 C C . ALA A 1 182 ? -2.720 -1.369 -16.499 1.00 84.19 182 ALA A C 1
ATOM 1339 O O . ALA A 1 182 ? -3.371 -0.392 -16.883 1.00 84.19 182 ALA A O 1
ATOM 1340 N N . ARG A 1 183 ? -3.272 -2.568 -16.312 1.00 87.06 183 ARG A N 1
ATOM 1341 C CA . ARG A 1 183 ? -4.712 -2.839 -16.339 1.00 87.06 183 ARG A CA 1
ATOM 1342 C C . ARG A 1 183 ? -5.164 -3.275 -14.962 1.00 87.06 183 ARG A C 1
ATOM 1344 O O . ARG A 1 183 ? -4.586 -4.204 -14.404 1.00 87.06 183 ARG A O 1
ATOM 1351 N N . LEU A 1 184 ? -6.206 -2.628 -14.453 1.00 87.94 184 LEU A N 1
ATOM 1352 C CA . LEU A 1 184 ? -6.843 -2.991 -13.197 1.00 87.94 184 LEU A CA 1
ATOM 1353 C C . LEU A 1 184 ? -8.166 -3.697 -13.472 1.00 87.94 184 LEU A C 1
ATOM 1355 O O . LEU A 1 184 ? -8.923 -3.314 -14.360 1.00 87.94 184 LEU A O 1
ATOM 1359 N N . SER A 1 185 ? -8.459 -4.724 -12.688 1.00 90.25 185 SER A N 1
ATOM 1360 C CA . SER A 1 185 ? -9.758 -5.386 -12.675 1.00 90.25 185 SER A CA 1
ATOM 1361 C C . SER A 1 185 ? -10.122 -5.721 -11.240 1.00 90.25 185 SER A C 1
ATOM 1363 O O . SER A 1 185 ? -9.253 -6.096 -10.460 1.00 90.25 185 SER A O 1
ATOM 1365 N N . GLY A 1 186 ? -11.389 -5.597 -10.869 1.00 91.19 186 GLY A N 1
ATOM 1366 C CA . GLY A 1 186 ? -11.811 -5.897 -9.511 1.00 91.19 186 GLY A CA 1
ATOM 1367 C C . GLY A 1 186 ? -13.312 -5.792 -9.322 1.00 91.19 186 GLY A C 1
ATOM 1368 O O . GLY A 1 186 ? -13.997 -5.114 -10.091 1.00 91.19 186 GLY A O 1
ATOM 1369 N N . ALA A 1 187 ? -13.797 -6.471 -8.291 1.00 90.81 187 ALA A N 1
ATOM 1370 C CA . ALA A 1 187 ? -15.178 -6.457 -7.833 1.00 90.81 187 ALA A CA 1
ATOM 1371 C C . ALA A 1 187 ? -15.172 -6.396 -6.306 1.00 90.81 187 ALA A C 1
ATOM 1373 O O . ALA A 1 187 ? -14.403 -7.110 -5.671 1.00 90.81 187 ALA A O 1
ATOM 1374 N N . TYR A 1 188 ? -15.989 -5.524 -5.727 1.00 88.56 188 TYR A N 1
ATOM 1375 C CA . TYR A 1 188 ? -16.027 -5.265 -4.286 1.00 88.56 188 TYR A CA 1
ATOM 1376 C C . TYR A 1 188 ? -17.313 -4.506 -3.937 1.00 88.56 188 TYR A C 1
ATOM 1378 O O . TYR A 1 188 ? -17.980 -3.953 -4.812 1.00 88.56 188 TYR A O 1
ATOM 1386 N N . ASP A 1 189 ? -17.670 -4.470 -2.655 1.00 82.56 189 ASP A N 1
ATOM 1387 C CA . ASP A 1 189 ? -18.981 -3.965 -2.230 1.00 82.56 189 ASP A CA 1
ATOM 1388 C C . ASP A 1 189 ? -19.072 -2.430 -2.140 1.00 82.56 189 ASP A C 1
ATOM 1390 O O . ASP A 1 189 ? -20.164 -1.865 -2.272 1.00 82.56 189 ASP A O 1
ATOM 1394 N N . ASN A 1 190 ? -17.952 -1.748 -1.875 1.00 78.94 190 ASN A N 1
ATOM 1395 C CA . ASN A 1 190 ? -17.895 -0.297 -1.673 1.00 78.94 190 ASN A CA 1
ATOM 1396 C C . ASN A 1 190 ? -16.480 0.285 -1.891 1.00 78.94 190 ASN A C 1
ATOM 1398 O O . ASN A 1 190 ? -15.497 -0.448 -2.007 1.00 78.94 190 ASN A O 1
ATOM 1402 N N . ALA A 1 191 ? -16.383 1.621 -1.892 1.00 78.81 191 ALA A N 1
ATOM 1403 C CA . ALA A 1 191 ? -15.131 2.368 -2.035 1.00 78.81 191 ALA A CA 1
ATOM 1404 C C . ALA A 1 191 ? -14.073 2.020 -0.971 1.00 78.81 191 ALA A C 1
ATOM 1406 O O . ALA A 1 191 ? -12.896 1.938 -1.297 1.00 78.81 191 ALA A O 1
ATOM 1407 N N . ASN A 1 192 ? -14.464 1.735 0.274 1.00 73.88 192 ASN A N 1
ATOM 1408 C CA . ASN A 1 192 ? -13.495 1.368 1.313 1.00 73.88 192 ASN A CA 1
ATOM 1409 C C . ASN A 1 192 ? -12.842 0.016 0.993 1.00 73.88 192 ASN A C 1
ATOM 1411 O O . ASN A 1 192 ? -11.631 -0.137 1.127 1.00 73.88 192 ASN A O 1
ATOM 1415 N N . ALA A 1 193 ? -13.629 -0.955 0.516 1.00 78.06 193 ALA A N 1
ATOM 1416 C CA . ALA A 1 193 ? -13.112 -2.245 0.066 1.00 78.06 193 ALA A CA 1
ATOM 1417 C C . ALA A 1 193 ? -12.206 -2.098 -1.171 1.00 78.06 193 ALA A C 1
ATOM 1419 O O . ALA A 1 193 ? -11.166 -2.752 -1.238 1.00 78.06 193 ALA A O 1
ATOM 1420 N N . ARG A 1 194 ? -12.552 -1.203 -2.111 1.00 85.31 194 ARG A N 1
ATOM 1421 C CA . ARG A 1 194 ? -11.683 -0.831 -3.243 1.00 85.31 194 ARG A CA 1
ATOM 1422 C C . ARG A 1 194 ? -10.324 -0.341 -2.761 1.00 85.31 194 ARG A C 1
ATOM 1424 O O . ARG A 1 194 ? -9.299 -0.860 -3.191 1.00 85.31 194 ARG A O 1
ATOM 1431 N N . ASP A 1 195 ? -10.333 0.672 -1.904 1.00 80.25 195 ASP A N 1
ATOM 1432 C CA . ASP A 1 195 ? -9.125 1.377 -1.481 1.00 80.25 195 ASP A CA 1
ATOM 1433 C C . ASP A 1 195 ? -8.246 0.462 -0.621 1.00 80.25 195 ASP A C 1
ATOM 1435 O O . ASP A 1 195 ? -7.022 0.472 -0.746 1.00 80.25 195 ASP A O 1
ATOM 1439 N N . TYR A 1 196 ? -8.871 -0.417 0.168 1.00 78.50 196 TYR A N 1
ATOM 1440 C CA . TYR A 1 196 ? -8.178 -1.464 0.906 1.00 78.50 196 TYR A CA 1
ATOM 1441 C C . TYR A 1 196 ? -7.490 -2.476 -0.019 1.00 78.50 196 TYR A C 1
ATOM 1443 O O . TYR A 1 196 ? -6.285 -2.696 0.099 1.00 78.50 196 TYR A O 1
ATOM 1451 N N . LEU A 1 197 ? -8.216 -3.042 -0.989 1.00 85.38 197 LEU A N 1
ATOM 1452 C CA . LEU A 1 197 ? -7.652 -3.960 -1.985 1.00 85.38 197 LEU A CA 1
ATOM 1453 C C . LEU A 1 197 ? -6.524 -3.307 -2.802 1.00 85.38 197 LEU A C 1
ATOM 1455 O O . LEU A 1 197 ? -5.507 -3.945 -3.074 1.00 85.38 197 LEU A O 1
ATOM 1459 N N . ALA A 1 198 ? -6.669 -2.029 -3.152 1.00 84.94 198 ALA A N 1
ATOM 1460 C CA . ALA A 1 198 ? -5.637 -1.253 -3.835 1.00 84.94 198 ALA A CA 1
ATOM 1461 C C . ALA A 1 198 ? -4.387 -1.042 -2.971 1.00 84.94 198 ALA A C 1
ATOM 1463 O O . ALA A 1 198 ? -3.267 -1.109 -3.485 1.00 84.94 198 ALA A O 1
ATOM 1464 N N . GLY A 1 199 ? -4.567 -0.815 -1.668 1.00 80.25 199 GLY A N 1
ATOM 1465 C CA . GLY A 1 199 ? -3.480 -0.765 -0.692 1.00 80.25 199 GLY A CA 1
ATOM 1466 C C . GLY A 1 199 ? -2.729 -2.092 -0.614 1.00 80.25 199 GLY A C 1
ATOM 1467 O O . GLY A 1 199 ? -1.507 -2.102 -0.748 1.00 80.25 199 GLY A O 1
ATOM 1468 N N . LEU A 1 200 ? -3.456 -3.212 -0.509 1.00 82.25 200 LEU A N 1
ATOM 1469 C CA . LEU A 1 200 ? -2.870 -4.557 -0.500 1.00 82.25 200 LEU A CA 1
ATOM 1470 C C . LEU A 1 200 ? -2.053 -4.821 -1.772 1.00 82.25 200 LEU A C 1
ATOM 1472 O O . LEU A 1 200 ? -0.904 -5.244 -1.693 1.00 82.25 200 LEU A O 1
ATOM 1476 N N . ILE A 1 201 ? -2.602 -4.510 -2.948 1.00 86.19 201 ILE A N 1
ATOM 1477 C CA . ILE A 1 201 ? -1.872 -4.643 -4.216 1.00 86.19 201 ILE A CA 1
ATOM 1478 C C . ILE A 1 201 ? -0.607 -3.784 -4.225 1.00 86.19 201 ILE A C 1
ATOM 1480 O O . ILE A 1 201 ? 0.460 -4.277 -4.591 1.00 86.19 201 ILE A O 1
ATOM 1484 N N . SER A 1 202 ? -0.716 -2.514 -3.827 1.00 81.69 202 SER A N 1
ATOM 1485 C CA . SER A 1 202 ? 0.407 -1.570 -3.853 1.00 81.69 202 SER A CA 1
ATOM 1486 C C . SER A 1 202 ? 1.552 -2.053 -2.962 1.00 81.69 202 SER A C 1
ATOM 1488 O O . SER A 1 202 ? 2.691 -2.119 -3.417 1.00 81.69 202 SER A O 1
ATOM 1490 N N . SER A 1 203 ? 1.254 -2.493 -1.740 1.00 79.12 203 SER A N 1
ATOM 1491 C CA . SER A 1 203 ? 2.281 -3.005 -0.829 1.00 79.12 203 SER A CA 1
ATOM 1492 C C . SER A 1 203 ? 2.832 -4.366 -1.241 1.00 79.12 203 SER A C 1
ATOM 1494 O O . SER A 1 203 ? 4.029 -4.597 -1.082 1.00 79.12 203 SER A O 1
ATOM 1496 N N . ALA A 1 204 ? 2.014 -5.252 -1.823 1.00 80.38 204 ALA A N 1
ATOM 1497 C CA . ALA A 1 204 ? 2.530 -6.484 -2.416 1.00 80.38 204 ALA A CA 1
ATOM 1498 C C . ALA A 1 204 ? 3.579 -6.151 -3.485 1.00 80.38 204 ALA A C 1
ATOM 1500 O O . ALA A 1 204 ? 4.697 -6.657 -3.431 1.00 80.38 204 ALA A O 1
ATOM 1501 N N . LEU A 1 205 ? 3.279 -5.230 -4.399 1.00 79.69 205 LEU A N 1
ATOM 1502 C CA . LEU A 1 205 ? 4.214 -4.823 -5.447 1.00 79.69 205 LEU A CA 1
ATOM 1503 C C . LEU A 1 205 ? 5.484 -4.185 -4.907 1.00 79.69 205 LEU A C 1
ATOM 1505 O O . LEU A 1 205 ? 6.569 -4.533 -5.371 1.00 79.69 205 LEU A O 1
ATOM 1509 N N . GLU A 1 206 ? 5.355 -3.292 -3.927 1.00 78.00 206 GLU A N 1
ATOM 1510 C CA . GLU A 1 206 ? 6.492 -2.675 -3.243 1.00 78.00 206 GLU A CA 1
ATOM 1511 C C . GLU A 1 206 ? 7.397 -3.724 -2.599 1.00 78.00 206 GLU A C 1
ATOM 1513 O O . GLU A 1 206 ? 8.611 -3.666 -2.763 1.00 78.00 206 GLU A O 1
ATOM 1518 N N . SER A 1 207 ? 6.817 -4.733 -1.949 1.00 75.31 207 SER A N 1
ATOM 1519 C CA . SER A 1 207 ? 7.583 -5.817 -1.324 1.00 75.31 207 SER A CA 1
ATOM 1520 C C . SER A 1 207 ? 8.253 -6.760 -2.325 1.00 75.31 207 SER A C 1
ATOM 1522 O O . SER A 1 207 ? 9.244 -7.404 -1.995 1.00 75.31 207 SER A O 1
ATOM 1524 N N . THR A 1 208 ? 7.741 -6.823 -3.559 1.00 73.69 208 THR A N 1
ATOM 1525 C CA . THR A 1 208 ? 8.340 -7.616 -4.644 1.00 73.69 208 THR A CA 1
ATOM 1526 C C . THR A 1 208 ? 9.434 -6.873 -5.402 1.00 73.69 208 THR A C 1
ATOM 1528 O O . THR A 1 208 ? 9.984 -7.419 -6.363 1.00 73.69 208 THR A O 1
ATOM 1531 N N . GLN A 1 209 ? 9.728 -5.627 -5.013 1.00 73.25 209 GLN A N 1
ATOM 1532 C CA . GLN A 1 209 ? 10.810 -4.875 -5.622 1.00 73.25 209 GLN A CA 1
ATOM 1533 C C . GLN A 1 209 ? 12.132 -5.538 -5.281 1.00 73.25 209 GLN A C 1
ATOM 1535 O O . GLN A 1 209 ? 12.584 -5.550 -4.137 1.00 73.25 209 GLN A O 1
ATOM 1540 N N . GLU A 1 210 ? 12.771 -6.058 -6.315 1.00 68.31 210 GLU A N 1
ATOM 1541 C CA . GLU A 1 210 ? 14.145 -6.499 -6.214 1.00 68.31 210 GLU A CA 1
ATOM 1542 C C . GLU A 1 210 ? 15.055 -5.435 -6.793 1.00 68.31 210 GLU A C 1
ATOM 1544 O O . GLU A 1 210 ? 14.881 -4.978 -7.926 1.00 68.31 210 GLU A O 1
ATOM 1549 N N . PHE A 1 211 ? 16.043 -5.082 -5.981 1.00 59.84 211 PHE A N 1
ATOM 1550 C CA . PHE A 1 211 ? 17.209 -4.323 -6.382 1.00 59.84 211 PHE A CA 1
ATOM 1551 C C . PHE A 1 211 ? 18.315 -5.333 -6.697 1.00 59.84 211 PHE A C 1
ATOM 1553 O O . PHE A 1 211 ? 19.231 -5.553 -5.903 1.00 59.84 211 PHE A O 1
ATOM 1560 N N . GLU A 1 212 ? 18.211 -6.013 -7.838 1.00 55.09 212 GLU A N 1
ATOM 1561 C CA . GLU A 1 212 ? 19.335 -6.797 -8.355 1.00 55.09 212 GLU A CA 1
ATOM 1562 C C . GLU A 1 212 ? 20.322 -5.828 -9.014 1.00 55.09 212 GLU A C 1
ATOM 1564 O O . GLU A 1 212 ? 20.225 -5.481 -10.192 1.00 55.09 212 GLU A O 1
ATOM 1569 N N . GLY A 1 213 ? 21.251 -5.313 -8.208 1.00 60.12 213 GLY A N 1
ATOM 1570 C CA . GLY A 1 213 ? 22.119 -4.215 -8.621 1.00 60.12 213 GLY A CA 1
ATOM 1571 C C . GLY A 1 213 ? 21.362 -2.885 -8.643 1.00 60.12 213 GLY A C 1
ATOM 1572 O O . GLY A 1 213 ? 20.969 -2.386 -7.593 1.00 60.12 213 GLY A O 1
ATOM 1573 N N . GLN A 1 214 ? 21.206 -2.288 -9.827 1.00 54.50 214 GLN A N 1
ATOM 1574 C CA . GLN A 1 214 ? 20.591 -0.962 -10.030 1.00 54.50 214 GLN A CA 1
ATOM 1575 C C . GLN A 1 214 ? 19.334 -1.016 -10.924 1.00 54.50 214 GLN A C 1
ATOM 1577 O O . GLN A 1 214 ? 18.770 0.023 -11.265 1.00 54.50 214 GLN A O 1
ATOM 1582 N N . GLU A 1 215 ? 18.889 -2.215 -11.317 1.00 60.19 215 GLU A N 1
ATOM 1583 C CA . GLU A 1 215 ? 17.626 -2.405 -12.029 1.00 60.19 215 GLU A CA 1
ATOM 1584 C C . GLU A 1 215 ? 16.510 -2.694 -11.028 1.00 60.19 215 GLU A C 1
ATOM 1586 O O . GLU A 1 215 ? 16.533 -3.719 -10.348 1.00 60.19 215 GLU A O 1
ATOM 1591 N N . ASN A 1 216 ? 15.506 -1.817 -10.970 1.00 70.44 216 ASN A N 1
ATOM 1592 C CA . ASN A 1 216 ? 14.295 -2.114 -10.219 1.00 70.44 216 ASN A CA 1
ATOM 1593 C C . ASN A 1 216 ? 13.404 -2.996 -11.081 1.00 70.44 216 ASN A C 1
ATOM 1595 O O . ASN A 1 216 ? 13.007 -2.621 -12.189 1.00 70.44 216 ASN A O 1
ATOM 1599 N N . ARG A 1 217 ? 13.061 -4.165 -10.558 1.00 77.06 217 ARG A N 1
ATOM 1600 C CA . ARG A 1 217 ? 12.121 -5.080 -11.198 1.00 77.06 217 ARG A CA 1
ATOM 1601 C C . ARG A 1 217 ? 10.904 -5.255 -10.313 1.00 77.06 217 ARG A C 1
ATOM 1603 O O . ARG A 1 217 ? 11.018 -5.265 -9.092 1.00 77.06 217 ARG A O 1
ATOM 1610 N N . MET A 1 218 ? 9.744 -5.409 -10.937 1.00 77.94 218 MET A N 1
ATOM 1611 C CA . MET A 1 218 ? 8.499 -5.715 -10.235 1.00 77.94 218 MET A CA 1
ATOM 1612 C C . MET A 1 218 ? 7.742 -6.825 -10.941 1.00 77.94 218 MET A C 1
ATOM 1614 O O . MET A 1 218 ? 7.970 -7.094 -12.124 1.00 77.94 218 MET A O 1
ATOM 1618 N N . LEU A 1 219 ? 6.807 -7.443 -10.229 1.00 82.62 219 LEU A N 1
ATOM 1619 C CA . LEU A 1 219 ? 5.925 -8.429 -10.827 1.00 82.62 219 LEU A CA 1
ATOM 1620 C C . LEU A 1 219 ? 4.974 -7.797 -11.845 1.00 82.62 219 LEU A C 1
ATOM 1622 O O . LEU A 1 219 ? 4.379 -6.747 -11.627 1.00 82.62 219 LEU A O 1
ATOM 1626 N N . SER A 1 220 ? 4.794 -8.499 -12.957 1.00 85.19 220 SER A N 1
ATOM 1627 C CA . SER A 1 220 ? 3.834 -8.144 -14.007 1.00 85.19 220 SER A CA 1
ATOM 1628 C C . SER A 1 220 ? 2.379 -8.415 -13.628 1.00 85.19 220 SER A C 1
ATOM 1630 O O . SER A 1 220 ? 1.482 -7.962 -14.327 1.00 85.19 220 SER A O 1
ATOM 1632 N N . PHE A 1 221 ? 2.118 -9.161 -12.556 1.00 88.88 221 PHE A N 1
ATOM 1633 C CA . PHE A 1 221 ? 0.766 -9.487 -12.123 1.00 88.88 221 PHE A CA 1
ATOM 1634 C C . PHE A 1 221 ? 0.708 -9.612 -10.606 1.00 88.88 221 PHE A C 1
ATOM 1636 O O . PHE A 1 221 ? 1.554 -10.279 -10.008 1.00 88.88 221 PHE A O 1
ATOM 1643 N N . VAL A 1 222 ? -0.317 -9.005 -10.013 1.00 89.38 222 VAL A N 1
ATOM 1644 C CA . VAL A 1 222 ? -0.701 -9.196 -8.614 1.00 89.38 222 VAL A CA 1
ATOM 1645 C C . VAL A 1 222 ? -2.219 -9.227 -8.544 1.00 89.38 222 VAL A C 1
ATOM 1647 O O . VAL A 1 222 ? -2.889 -8.374 -9.122 1.00 89.38 222 VAL A O 1
ATOM 1650 N N . GLN A 1 223 ? -2.765 -10.190 -7.818 1.00 92.06 223 GLN A N 1
ATOM 1651 C CA . GLN A 1 223 ? -4.176 -10.267 -7.474 1.00 92.06 223 GLN A CA 1
ATOM 1652 C C . GLN A 1 223 ? -4.322 -10.512 -5.983 1.00 92.06 223 GLN A C 1
ATOM 1654 O O . GLN A 1 223 ? -3.556 -11.263 -5.390 1.00 92.06 223 GLN A O 1
ATOM 1659 N N . VAL A 1 224 ? -5.339 -9.897 -5.401 1.00 89.81 224 VAL A N 1
ATOM 1660 C CA . VAL A 1 224 ? -5.752 -10.085 -4.020 1.00 89.81 224 VAL A CA 1
ATOM 1661 C C . VAL A 1 224 ? -7.227 -10.460 -4.028 1.00 89.81 224 VAL A C 1
ATOM 1663 O O . VAL A 1 224 ? -8.024 -9.794 -4.691 1.00 89.81 224 VAL A O 1
ATOM 1666 N N . VAL A 1 225 ? -7.580 -11.515 -3.299 1.00 91.12 225 VAL A N 1
ATOM 1667 C CA . VAL A 1 225 ? -8.959 -11.964 -3.076 1.00 91.12 225 VAL A CA 1
ATOM 1668 C C . VAL A 1 225 ? -9.202 -12.023 -1.575 1.00 91.12 225 VAL A C 1
ATOM 1670 O O . VAL A 1 225 ? -8.477 -12.705 -0.860 1.00 91.12 225 VAL A O 1
ATOM 1673 N N . LEU A 1 226 ? -10.210 -11.309 -1.091 1.00 87.75 226 LEU A N 1
ATOM 1674 C CA . LEU A 1 226 ? -10.650 -11.339 0.297 1.00 87.75 226 LEU A CA 1
ATOM 1675 C C . LEU A 1 226 ? -11.768 -12.361 0.435 1.00 87.75 226 LEU A C 1
ATOM 1677 O O . LEU A 1 226 ? -12.779 -12.267 -0.252 1.00 87.75 226 LEU A O 1
ATOM 1681 N N . ASN A 1 227 ? -11.622 -13.295 1.363 1.00 86.00 227 ASN A N 1
ATOM 1682 C CA . ASN A 1 227 ? -12.617 -14.319 1.639 1.00 86.00 227 ASN A CA 1
ATOM 1683 C C . ASN A 1 227 ? -13.136 -14.178 3.067 1.00 86.00 227 ASN A C 1
ATOM 1685 O O . ASN A 1 227 ? -12.361 -13.912 3.977 1.00 86.00 227 ASN A O 1
ATOM 1689 N N . ASP A 1 228 ? -14.428 -14.392 3.309 1.00 82.56 228 ASP A N 1
ATOM 1690 C CA . ASP A 1 228 ? -14.933 -14.525 4.681 1.00 82.56 228 ASP A CA 1
ATOM 1691 C C . ASP A 1 228 ? -14.547 -15.861 5.337 1.00 82.56 228 ASP A C 1
ATOM 1693 O O . ASP A 1 228 ? -13.969 -16.748 4.714 1.00 82.56 228 ASP A O 1
ATOM 1697 N N . ARG A 1 229 ? -14.913 -16.039 6.614 1.00 79.81 229 ARG A N 1
ATOM 1698 C CA . ARG A 1 229 ? -14.678 -17.292 7.361 1.00 79.81 229 ARG A CA 1
ATOM 1699 C C . ARG A 1 229 ? -15.285 -18.536 6.705 1.00 79.81 229 ARG A C 1
ATOM 1701 O O . ARG A 1 229 ? -14.879 -19.645 7.037 1.00 79.81 229 ARG A O 1
ATOM 1708 N N . ALA A 1 230 ? -16.291 -18.366 5.848 1.00 85.12 230 ALA A N 1
ATOM 1709 C CA . ALA A 1 230 ? -16.921 -19.454 5.112 1.00 85.12 230 ALA A CA 1
ATOM 1710 C C . ALA A 1 230 ? -16.275 -19.681 3.731 1.00 85.12 230 ALA A C 1
ATOM 1712 O O . ALA A 1 230 ? -16.692 -20.594 3.020 1.00 85.12 230 ALA A O 1
ATOM 1713 N N . GLY A 1 231 ? -15.253 -18.896 3.370 1.00 84.44 231 GLY A N 1
ATOM 1714 C CA . GLY A 1 231 ? -14.540 -18.976 2.099 1.00 84.44 231 GLY A CA 1
ATOM 1715 C C . GLY A 1 231 ? -15.251 -18.276 0.941 1.00 84.44 231 GLY A C 1
ATOM 1716 O O . GLY A 1 231 ? -14.950 -18.578 -0.210 1.00 84.44 231 GLY A O 1
ATOM 1717 N N . ASN A 1 232 ? -16.223 -17.395 1.207 1.00 88.19 232 ASN A N 1
ATOM 1718 C CA . ASN A 1 232 ? -16.879 -16.634 0.142 1.00 88.19 232 ASN A CA 1
ATOM 1719 C C . ASN A 1 232 ? -16.084 -15.369 -0.184 1.00 88.19 232 ASN A C 1
ATOM 1721 O O . ASN A 1 232 ? -15.736 -14.627 0.736 1.00 88.19 232 ASN A O 1
ATOM 1725 N N . ASP A 1 233 ? -15.914 -15.086 -1.476 1.00 90.19 233 ASP A N 1
ATOM 1726 C CA . ASP A 1 233 ? -15.323 -13.844 -1.980 1.00 90.19 233 ASP A CA 1
ATOM 1727 C C . ASP A 1 233 ? -16.128 -12.620 -1.494 1.00 90.19 233 ASP A C 1
ATOM 1729 O O . ASP A 1 233 ? -17.346 -12.525 -1.687 1.00 90.19 233 ASP A O 1
ATOM 1733 N N . LYS A 1 234 ? -15.436 -11.707 -0.814 1.00 87.50 234 LYS A N 1
ATOM 1734 C CA . LYS A 1 234 ? -15.924 -10.405 -0.335 1.00 87.50 234 LYS A CA 1
ATOM 1735 C C . LYS A 1 234 ? -15.409 -9.245 -1.165 1.00 87.50 234 LYS A C 1
ATOM 1737 O O . LYS A 1 234 ? -15.909 -8.127 -1.050 1.00 87.50 234 LYS A O 1
ATOM 1742 N N . GLY A 1 235 ? -14.399 -9.493 -1.975 1.00 90.69 235 GLY A N 1
ATOM 1743 C CA . GLY A 1 235 ? -13.796 -8.494 -2.811 1.00 90.69 235 GLY A CA 1
ATOM 1744 C C . GLY A 1 235 ? -12.506 -9.020 -3.395 1.00 90.69 235 GLY A C 1
ATOM 1745 O O . GLY A 1 235 ? -11.681 -9.610 -2.704 1.00 90.69 235 GLY A O 1
ATOM 1746 N N . GLN A 1 236 ? -12.296 -8.722 -4.663 1.00 93.06 236 GLN A N 1
ATOM 1747 C CA . GLN A 1 236 ? -11.068 -9.043 -5.352 1.00 93.06 236 GLN A CA 1
ATOM 1748 C C . GLN A 1 236 ? -10.613 -7.867 -6.194 1.00 93.06 236 GLN A C 1
ATOM 1750 O O . GLN A 1 236 ? -11.416 -7.124 -6.765 1.00 93.06 236 GLN A O 1
ATOM 1755 N N . MET A 1 237 ? -9.304 -7.722 -6.301 1.00 91.69 237 MET A N 1
ATOM 1756 C CA . MET A 1 237 ? -8.681 -6.789 -7.218 1.00 91.69 237 MET A CA 1
ATOM 1757 C C . MET A 1 237 ? -7.445 -7.446 -7.809 1.00 91.69 237 MET A C 1
ATOM 1759 O O . MET A 1 237 ? -6.760 -8.229 -7.160 1.00 91.69 237 MET A O 1
ATOM 1763 N N . SER A 1 238 ? -7.162 -7.130 -9.058 1.00 91.88 238 SER A N 1
ATOM 1764 C CA . SER A 1 238 ? -5.973 -7.560 -9.764 1.00 91.88 238 SER A CA 1
ATOM 1765 C C . SER A 1 238 ? -5.428 -6.415 -10.587 1.00 91.88 238 SER A C 1
ATOM 1767 O O . SER A 1 238 ? -6.170 -5.551 -11.064 1.00 91.88 238 SER A O 1
ATOM 1769 N N . ILE A 1 239 ? -4.120 -6.437 -10.762 1.00 89.06 239 ILE A N 1
ATOM 1770 C CA . ILE A 1 239 ? -3.400 -5.539 -11.636 1.00 89.06 239 ILE A CA 1
ATOM 1771 C C . ILE A 1 239 ? -2.457 -6.358 -12.509 1.00 89.06 239 ILE A C 1
ATOM 1773 O O . ILE A 1 239 ? -1.802 -7.294 -12.051 1.00 89.06 239 ILE A O 1
ATOM 1777 N N . THR A 1 240 ? -2.435 -6.030 -13.795 1.00 88.56 240 THR A N 1
ATOM 1778 C CA . THR A 1 240 ? -1.522 -6.619 -14.775 1.00 88.56 240 THR A CA 1
ATOM 1779 C C . THR A 1 240 ? -0.739 -5.506 -15.442 1.00 88.56 240 THR A C 1
ATOM 1781 O O . THR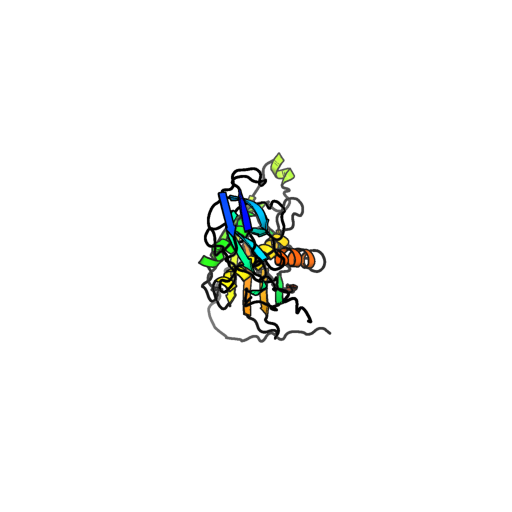 A 1 240 ? -1.344 -4.569 -15.959 1.00 88.56 240 THR A O 1
ATOM 1784 N N . TRP A 1 241 ? 0.582 -5.624 -15.469 1.00 84.50 241 TRP A N 1
ATOM 1785 C CA . TRP A 1 241 ? 1.454 -4.755 -16.237 1.00 84.50 241 TRP A CA 1
ATOM 1786 C C . TRP A 1 241 ? 1.924 -5.410 -17.522 1.00 84.50 241 TRP A C 1
ATOM 1788 O O . TRP A 1 241 ? 2.377 -6.554 -17.554 1.00 84.50 241 TRP A O 1
ATOM 1798 N N . GLU A 1 242 ? 1.887 -4.609 -18.571 1.00 82.88 242 GLU A N 1
ATOM 1799 C CA . GLU A 1 242 ? 2.486 -4.883 -19.860 1.00 82.88 242 GLU A CA 1
ATOM 1800 C C . GLU A 1 242 ? 3.558 -3.829 -20.116 1.00 82.88 242 GLU A C 1
ATOM 1802 O O . GLU A 1 242 ? 3.350 -2.641 -19.869 1.00 82.88 242 GLU A O 1
ATOM 1807 N N . LEU A 1 243 ? 4.708 -4.266 -20.617 1.00 79.19 243 LEU A N 1
ATOM 1808 C CA . LEU A 1 243 ? 5.785 -3.383 -21.031 1.00 79.19 243 LEU A CA 1
ATOM 1809 C C . LEU A 1 243 ? 6.033 -3.605 -22.521 1.00 79.19 243 LEU A C 1
ATOM 1811 O O . LEU A 1 243 ? 6.369 -4.713 -22.937 1.00 79.19 243 LEU A O 1
ATOM 1815 N N . ASP A 1 244 ? 5.840 -2.559 -23.317 1.00 83.00 244 ASP A N 1
ATOM 1816 C CA . ASP A 1 244 ? 6.188 -2.545 -24.735 1.00 83.00 244 ASP A CA 1
ATOM 1817 C C . ASP A 1 244 ? 7.603 -1.964 -24.872 1.00 83.00 244 ASP A C 1
ATOM 1819 O O . ASP A 1 244 ? 7.793 -0.743 -24.897 1.00 83.00 244 ASP A O 1
ATOM 1823 N N . CYS A 1 245 ? 8.597 -2.859 -24.867 1.00 76.75 245 CYS A N 1
ATOM 1824 C CA . CYS A 1 245 ? 10.004 -2.561 -25.120 1.00 76.75 245 CYS A CA 1
ATOM 1825 C C . CYS A 1 245 ? 10.494 -3.404 -26.308 1.00 76.75 245 CYS A C 1
ATOM 1827 O O . CYS A 1 245 ? 10.393 -4.629 -26.257 1.00 76.75 245 CYS A O 1
ATOM 1829 N N . PRO A 1 246 ? 11.113 -2.804 -27.336 1.00 67.31 246 PRO A N 1
ATOM 1830 C CA . PRO A 1 246 ? 11.649 -3.566 -28.464 1.00 67.31 246 PRO A CA 1
ATOM 1831 C C . PRO A 1 246 ? 12.925 -4.367 -28.139 1.00 67.31 246 PRO A C 1
ATOM 1833 O O . PRO A 1 246 ? 13.275 -5.261 -28.904 1.00 67.31 246 PRO A O 1
ATOM 1836 N N . GLU A 1 247 ? 13.637 -4.054 -27.049 1.00 65.75 247 GLU A N 1
ATOM 1837 C CA . GLU A 1 247 ? 14.984 -4.595 -26.774 1.00 65.75 247 GLU A CA 1
ATOM 1838 C C . GLU A 1 247 ? 15.098 -5.412 -25.464 1.00 65.75 247 GLU A C 1
ATOM 1840 O O . GLU A 1 247 ? 16.113 -6.079 -25.260 1.00 65.75 247 GLU A O 1
ATOM 1845 N N . GLU A 1 248 ? 14.068 -5.425 -24.607 1.00 65.69 248 GLU A N 1
ATOM 1846 C CA . GLU A 1 248 ? 14.119 -6.052 -23.275 1.00 65.69 248 GLU A CA 1
ATOM 1847 C C . GLU A 1 248 ? 13.270 -7.322 -23.188 1.00 65.69 248 GLU A C 1
ATOM 1849 O O . GLU A 1 248 ? 12.093 -7.333 -23.553 1.00 65.69 248 GLU A O 1
ATOM 1854 N N . GLU A 1 249 ? 13.864 -8.396 -22.662 1.00 66.94 249 GLU A N 1
ATOM 1855 C CA . GLU A 1 249 ? 13.139 -9.633 -22.384 1.00 66.94 249 GLU A CA 1
ATOM 1856 C C . GLU A 1 249 ? 12.741 -9.686 -20.906 1.00 66.94 249 GLU A C 1
ATOM 1858 O O . GLU A 1 249 ? 13.593 -9.519 -20.031 1.00 66.94 249 GLU A O 1
ATOM 1863 N N . PRO A 1 250 ? 11.465 -9.959 -20.594 1.00 68.12 250 PRO A N 1
ATOM 1864 C CA . PRO A 1 250 ? 11.037 -10.083 -19.214 1.00 68.12 250 PRO A CA 1
ATOM 1865 C C . PRO A 1 250 ? 11.672 -11.314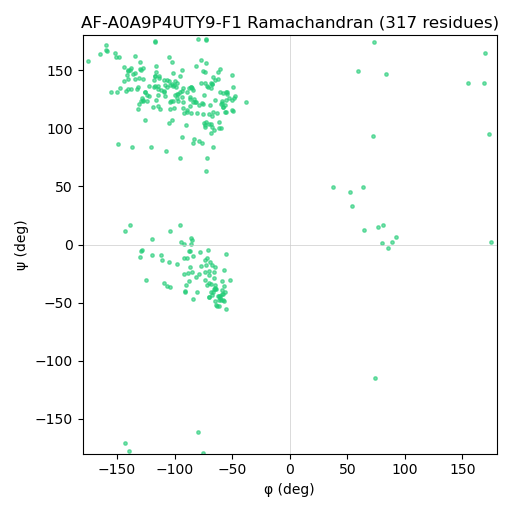 -18.556 1.00 68.12 250 PRO A C 1
ATOM 1867 O O . PRO A 1 250 ? 11.808 -12.375 -19.176 1.00 68.12 250 PRO A O 1
ATOM 1870 N N . VAL A 1 251 ? 12.006 -11.198 -17.270 1.00 71.88 251 VAL A N 1
ATOM 1871 C CA . VAL A 1 251 ? 12.552 -12.318 -16.496 1.00 71.88 251 VAL A CA 1
ATOM 1872 C C . VAL A 1 251 ? 11.416 -13.268 -16.148 1.00 71.88 251 VAL A C 1
ATOM 1874 O O . VAL A 1 251 ? 10.438 -12.874 -15.511 1.00 71.88 251 VAL A O 1
ATOM 1877 N N . LYS A 1 252 ? 11.542 -14.524 -16.579 1.00 76.25 252 LYS A N 1
ATOM 1878 C CA . LYS A 1 252 ? 10.551 -15.586 -16.361 1.00 76.25 252 LYS A CA 1
ATOM 1879 C C . LYS A 1 252 ? 10.994 -16.524 -15.244 1.00 76.25 252 LYS A C 1
ATOM 1881 O O . LYS A 1 252 ? 12.189 -16.699 -15.027 1.00 76.25 252 LYS A O 1
ATOM 1886 N N . ASN A 1 253 ? 10.022 -17.208 -14.643 1.00 73.69 253 ASN A N 1
ATOM 1887 C CA . ASN A 1 253 ? 10.217 -18.245 -13.623 1.00 73.69 253 ASN A CA 1
ATOM 1888 C C . ASN A 1 253 ? 10.864 -17.710 -12.340 1.00 73.69 253 ASN A C 1
ATOM 1890 O O . ASN A 1 253 ? 11.835 -18.277 -11.845 1.00 73.69 253 ASN A O 1
ATOM 1894 N N . VAL A 1 254 ? 10.324 -16.610 -11.817 1.00 71.81 254 VAL A N 1
ATOM 1895 C CA . VAL A 1 254 ? 10.697 -16.121 -10.485 1.00 71.81 254 VAL A CA 1
ATOM 1896 C C . VAL A 1 254 ? 10.415 -17.204 -9.440 1.00 71.81 254 VAL A C 1
ATOM 1898 O O . VAL A 1 254 ? 9.323 -17.772 -9.430 1.00 71.81 254 VAL A O 1
ATOM 1901 N N . ASP A 1 255 ? 11.396 -17.487 -8.580 1.00 71.50 255 ASP A N 1
ATOM 1902 C CA . ASP A 1 255 ? 11.228 -18.390 -7.440 1.00 71.50 255 ASP A CA 1
ATOM 1903 C C . ASP A 1 255 ? 10.333 -17.729 -6.386 1.00 71.50 255 ASP A C 1
ATOM 1905 O O . ASP A 1 255 ? 10.686 -16.712 -5.786 1.00 71.50 255 ASP A O 1
ATOM 1909 N N . CYS A 1 256 ? 9.145 -18.291 -6.197 1.00 69.50 256 CYS A N 1
ATOM 1910 C CA . CYS A 1 256 ? 8.145 -17.746 -5.291 1.00 69.50 256 CYS A CA 1
ATOM 1911 C C . CYS A 1 256 ? 8.310 -18.182 -3.844 1.00 69.50 256 CYS A C 1
ATOM 1913 O O . CYS A 1 256 ? 7.845 -17.477 -2.945 1.00 69.50 256 CYS A O 1
ATOM 1915 N N . ASP A 1 257 ? 8.972 -19.314 -3.618 1.00 65.56 257 ASP A N 1
ATOM 1916 C CA . ASP A 1 257 ? 8.931 -19.999 -2.330 1.00 65.56 257 ASP A CA 1
ATOM 1917 C C . ASP A 1 257 ? 9.859 -19.340 -1.297 1.00 65.56 257 ASP A C 1
ATOM 1919 O O . ASP A 1 257 ? 9.617 -19.432 -0.095 1.00 65.56 257 ASP A O 1
ATOM 1923 N N . SER A 1 258 ? 10.916 -18.652 -1.743 1.00 59.44 258 SER A N 1
ATOM 1924 C CA . SER A 1 258 ? 11.985 -18.163 -0.861 1.00 59.44 258 SER A CA 1
ATOM 1925 C C . SER A 1 258 ? 11.936 -16.658 -0.560 1.00 59.44 258 SER A C 1
ATOM 1927 O O . SER A 1 258 ? 12.225 -16.252 0.566 1.00 59.44 258 SER A O 1
ATOM 1929 N N . LEU A 1 259 ? 11.553 -15.826 -1.533 1.00 55.53 259 LEU A N 1
ATOM 1930 C CA . LEU A 1 259 ? 11.644 -14.359 -1.443 1.00 55.53 259 LEU A CA 1
ATOM 1931 C C . LEU A 1 259 ? 10.282 -13.665 -1.312 1.00 55.53 259 LEU A C 1
ATOM 1933 O O . LEU A 1 259 ? 10.170 -12.654 -0.621 1.00 55.53 259 LEU A O 1
ATOM 1937 N N . LEU A 1 260 ? 9.237 -14.216 -1.936 1.00 62.31 260 LEU A N 1
ATOM 1938 C CA . LEU A 1 260 ? 7.955 -13.526 -2.079 1.00 62.31 260 LEU A CA 1
ATOM 1939 C C . LEU A 1 260 ? 6.986 -13.812 -0.933 1.00 62.31 260 LEU A C 1
ATOM 1941 O O . LEU A 1 260 ? 6.361 -12.876 -0.454 1.00 62.31 260 LEU A O 1
ATOM 1945 N N . ALA A 1 261 ? 6.896 -15.046 -0.431 1.00 58.66 261 ALA A N 1
ATOM 1946 C CA . ALA A 1 261 ? 5.939 -15.371 0.632 1.00 58.66 261 ALA A CA 1
ATOM 1947 C C . ALA A 1 261 ? 6.203 -14.568 1.923 1.00 58.66 261 ALA A C 1
ATOM 1949 O O . ALA A 1 261 ? 5.336 -13.832 2.380 1.00 58.66 261 ALA A O 1
ATOM 1950 N N . THR A 1 262 ? 7.432 -14.595 2.454 1.00 61.38 262 THR A N 1
ATOM 1951 C CA . THR A 1 262 ? 7.751 -13.906 3.722 1.00 61.38 262 THR A CA 1
ATOM 1952 C C . THR A 1 262 ? 7.709 -12.378 3.595 1.00 61.38 262 THR A C 1
ATOM 1954 O O . THR A 1 262 ? 7.225 -11.693 4.497 1.00 61.38 262 THR A O 1
ATOM 1957 N N . GLY A 1 263 ? 8.216 -11.828 2.484 1.00 62.94 263 GLY A N 1
ATOM 1958 C CA . GLY A 1 263 ? 8.259 -10.382 2.250 1.00 62.94 263 GLY A CA 1
ATOM 1959 C C . GLY A 1 263 ? 6.873 -9.787 2.009 1.00 62.94 263 GLY A C 1
ATOM 1960 O O . GLY A 1 263 ? 6.525 -8.782 2.630 1.00 62.94 263 GLY A O 1
ATOM 1961 N N . VAL A 1 264 ? 6.065 -10.446 1.173 1.00 68.94 264 VAL A N 1
ATOM 1962 C CA . VAL A 1 264 ? 4.703 -10.011 0.840 1.00 68.94 264 VAL A CA 1
ATOM 1963 C C . VAL A 1 264 ? 3.782 -10.188 2.040 1.00 68.94 264 VAL A C 1
ATOM 1965 O O . VAL A 1 264 ? 3.088 -9.244 2.381 1.00 68.94 264 VAL A O 1
ATOM 1968 N N . GLU A 1 265 ? 3.808 -11.317 2.755 1.00 68.25 265 GLU A N 1
ATOM 1969 C CA . GLU A 1 265 ? 2.988 -11.489 3.968 1.00 68.25 265 GLU A CA 1
ATOM 1970 C C . GLU A 1 265 ? 3.311 -10.434 5.032 1.00 68.25 265 GLU A C 1
ATOM 1972 O O . GLU A 1 265 ? 2.402 -9.844 5.618 1.00 68.25 265 GLU A O 1
ATOM 1977 N N . THR A 1 266 ? 4.599 -10.143 5.242 1.00 64.50 266 THR A N 1
ATOM 1978 C CA . THR A 1 266 ? 5.025 -9.106 6.191 1.00 64.50 266 THR A CA 1
ATOM 1979 C C . THR A 1 266 ? 4.558 -7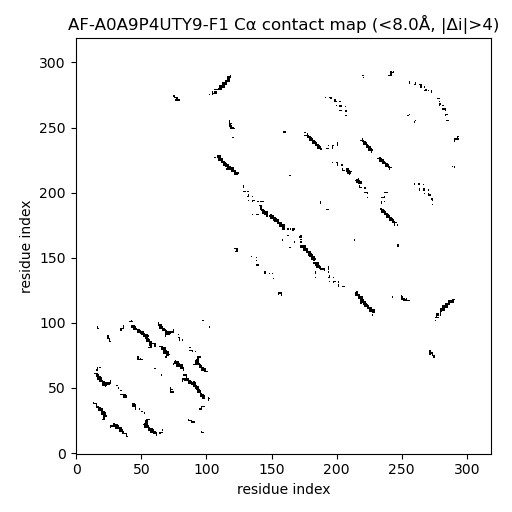.725 5.738 1.00 64.50 266 THR A C 1
ATOM 1981 O O . THR A 1 266 ? 3.967 -6.993 6.528 1.00 64.50 266 THR A O 1
ATOM 1984 N N . ALA A 1 267 ? 4.776 -7.364 4.471 1.00 64.62 267 ALA A N 1
ATOM 1985 C CA . ALA A 1 267 ? 4.372 -6.068 3.933 1.00 64.62 267 ALA A CA 1
ATOM 1986 C C . ALA A 1 267 ? 2.849 -5.892 3.913 1.00 64.62 267 ALA A C 1
ATOM 1988 O O . ALA A 1 267 ? 2.356 -4.813 4.220 1.00 64.62 267 ALA A O 1
ATOM 1989 N N . LEU A 1 268 ? 2.097 -6.953 3.622 1.00 67.75 268 LEU A N 1
ATOM 1990 C CA . LEU A 1 268 ? 0.638 -6.954 3.665 1.00 67.75 268 LEU A CA 1
ATOM 1991 C C . LEU A 1 268 ? 0.096 -6.875 5.093 1.00 67.75 268 LEU A C 1
ATOM 1993 O O . LEU A 1 268 ? -0.918 -6.224 5.323 1.00 67.75 268 LEU A O 1
ATOM 1997 N N . GLY A 1 269 ? 0.796 -7.462 6.066 1.00 61.97 269 GLY A N 1
ATOM 1998 C CA . GLY A 1 269 ? 0.518 -7.257 7.488 1.00 61.97 269 GLY A CA 1
ATOM 1999 C C . GLY A 1 269 ? 0.773 -5.819 7.956 1.00 61.97 269 GLY A C 1
ATOM 2000 O O . GLY A 1 269 ? 0.174 -5.384 8.939 1.00 61.97 269 GLY A O 1
ATOM 2001 N N . LEU A 1 270 ? 1.626 -5.078 7.240 1.00 58.94 270 LEU A N 1
ATOM 2002 C CA . LEU A 1 270 ? 1.858 -3.646 7.433 1.00 58.94 270 LEU A CA 1
ATOM 2003 C C . LEU A 1 270 ? 0.918 -2.774 6.596 1.00 58.94 270 LEU A C 1
ATOM 2005 O O . LEU A 1 270 ? 0.886 -1.568 6.848 1.00 58.94 270 LEU A O 1
ATOM 2009 N N . VAL A 1 271 ? 0.175 -3.348 5.630 1.00 59.28 271 VAL A N 1
ATOM 2010 C CA . VAL A 1 271 ? -0.774 -2.583 4.820 1.00 59.28 271 VAL A CA 1
ATOM 2011 C C . VAL A 1 271 ? -1.747 -1.943 5.772 1.00 59.28 271 VAL A C 1
ATOM 2013 O O . VAL A 1 271 ? -2.488 -2.628 6.489 1.00 59.28 271 VAL A O 1
ATOM 2016 N N . PRO A 1 272 ? -1.760 -0.618 5.754 1.00 48.06 272 PRO A N 1
ATOM 2017 C CA . PRO A 1 272 ? -2.660 0.100 6.577 1.00 48.06 272 PRO A CA 1
ATOM 2018 C C . PRO A 1 272 ? -4.101 -0.291 6.371 1.00 48.06 272 PRO A C 1
ATOM 2020 O O . PRO A 1 272 ? -4.631 -0.313 5.261 1.00 48.06 272 PRO A O 1
ATOM 2023 N N . GLN A 1 273 ? -4.742 -0.534 7.491 1.00 53.41 273 GLN A N 1
ATOM 2024 C CA . GLN A 1 273 ? -6.170 -0.677 7.588 1.00 53.41 273 GLN A CA 1
ATOM 2025 C C . GLN A 1 273 ? -6.813 0.588 7.004 1.00 53.41 273 GLN A C 1
ATOM 2027 O O . GLN A 1 273 ? -6.633 1.670 7.559 1.00 53.41 273 GLN A O 1
ATOM 2032 N N . VAL A 1 274 ? -7.535 0.492 5.885 1.00 43.00 274 VAL A N 1
ATOM 2033 C CA . VAL A 1 274 ? -8.388 1.595 5.412 1.00 43.00 274 VAL A CA 1
ATOM 2034 C C . VAL A 1 274 ? -9.585 1.672 6.366 1.00 43.00 274 VAL A C 1
ATOM 2036 O O . VAL A 1 274 ? -10.662 1.174 6.074 1.00 43.00 274 VAL A O 1
ATOM 2039 N N . GLY A 1 275 ? -9.356 2.198 7.569 1.00 41.59 275 GLY A N 1
ATOM 2040 C CA . GLY A 1 275 ? -10.267 2.057 8.697 1.00 41.59 275 GLY A CA 1
ATOM 2041 C C . GLY A 1 275 ? -10.255 0.636 9.273 1.00 41.59 275 GLY A C 1
ATOM 2042 O O . GLY A 1 275 ? -11.000 -0.237 8.844 1.00 41.59 275 GLY A O 1
ATOM 2043 N N . GLU A 1 276 ? -9.424 0.425 10.297 1.00 40.62 276 GLU A N 1
ATOM 2044 C CA . GLU A 1 276 ? -9.688 -0.552 11.373 1.00 40.62 276 GLU A CA 1
ATOM 2045 C C . GLU A 1 276 ? -9.753 -2.086 11.019 1.00 40.62 276 GLU A C 1
ATOM 2047 O O . GLU A 1 276 ? -10.114 -2.937 11.834 1.00 40.62 276 GLU A O 1
ATOM 2052 N N . PHE A 1 277 ? -9.332 -2.516 9.829 1.00 48.22 277 PHE A N 1
ATOM 2053 C CA . PHE A 1 277 ? -9.190 -3.929 9.440 1.00 48.22 277 PHE A CA 1
ATOM 2054 C C . PHE A 1 277 ? -8.037 -4.687 10.131 1.00 48.22 277 PHE A C 1
ATOM 2056 O O . PHE A 1 277 ? -6.890 -4.590 9.707 1.00 48.22 277 PHE A O 1
ATOM 2063 N N . LEU A 1 278 ? -8.307 -5.543 11.125 1.00 45.09 278 LEU A N 1
ATOM 2064 C CA . LEU A 1 278 ? -7.338 -6.580 11.535 1.00 45.09 278 LEU A CA 1
ATOM 2065 C C . LEU A 1 278 ? -6.801 -7.307 10.291 1.00 45.09 278 LEU A C 1
ATOM 2067 O O . LEU A 1 278 ? -7.602 -7.754 9.470 1.00 45.09 278 LEU A O 1
ATOM 2071 N N . ALA A 1 279 ? -5.473 -7.390 10.161 1.00 51.22 279 ALA A N 1
ATOM 2072 C CA . ALA A 1 279 ? -4.815 -7.979 9.001 1.00 51.22 279 ALA A CA 1
ATOM 2073 C C . ALA A 1 279 ? -5.424 -9.363 8.696 1.00 51.22 279 ALA A C 1
ATOM 2075 O O . ALA A 1 279 ? -5.470 -10.210 9.598 1.00 51.22 279 ALA A O 1
ATOM 2076 N N . PRO A 1 280 ? -5.921 -9.601 7.469 1.00 56.06 280 PRO A N 1
ATOM 2077 C CA . PRO A 1 280 ? -6.293 -10.929 7.022 1.00 56.06 280 PRO A CA 1
ATOM 2078 C C . PRO A 1 280 ? -5.148 -11.898 7.302 1.00 56.06 280 PRO A C 1
ATOM 2080 O O . PRO A 1 280 ? -3.977 -11.538 7.186 1.00 56.06 280 PRO A O 1
ATOM 2083 N N . ALA A 1 281 ? -5.466 -13.149 7.626 1.00 62.69 281 ALA A N 1
ATOM 2084 C CA . ALA A 1 281 ? -4.466 -14.187 7.422 1.00 62.69 281 ALA A CA 1
ATOM 2085 C C . ALA A 1 281 ? -4.206 -14.245 5.910 1.00 62.69 281 ALA A C 1
ATOM 2087 O O . ALA A 1 281 ? -5.123 -14.552 5.141 1.00 62.69 281 ALA A O 1
ATOM 2088 N N . PHE A 1 282 ? -2.999 -13.861 5.500 1.00 67.50 282 PHE A N 1
ATOM 2089 C CA . PHE A 1 282 ? -2.592 -13.868 4.103 1.00 67.50 282 PHE A CA 1
ATOM 2090 C C . PHE A 1 282 ? -2.079 -15.255 3.732 1.00 67.50 282 PHE A C 1
ATOM 2092 O O . PHE A 1 282 ? -1.299 -15.851 4.471 1.00 67.50 282 PHE A O 1
ATOM 2099 N N . SER A 1 283 ? -2.519 -15.761 2.586 1.00 72.44 283 SER A N 1
ATOM 2100 C CA . SER A 1 283 ? -1.874 -16.872 1.900 1.00 72.44 283 SER A CA 1
ATOM 2101 C C . SER A 1 283 ? -1.336 -16.348 0.580 1.00 72.44 283 SER A C 1
ATOM 2103 O O . SER A 1 283 ? -2.093 -15.839 -0.248 1.00 72.44 283 SER A O 1
ATOM 2105 N N . VAL A 1 284 ? -0.022 -16.431 0.391 1.00 72.19 284 VAL A N 1
ATOM 2106 C CA . VAL A 1 284 ? 0.622 -16.011 -0.854 1.00 72.19 284 VAL A CA 1
ATOM 2107 C C . VAL A 1 284 ? 0.857 -17.233 -1.734 1.00 72.19 284 VAL A C 1
ATOM 2109 O O . VAL A 1 284 ? 1.471 -18.211 -1.318 1.00 72.19 284 VAL A O 1
ATOM 2112 N N . GLY A 1 285 ? 0.369 -17.171 -2.970 1.00 74.50 285 GLY A N 1
ATOM 2113 C CA . GLY A 1 285 ? 0.574 -18.181 -3.998 1.00 74.50 285 GLY A CA 1
ATOM 2114 C C . GLY A 1 285 ? 1.044 -17.556 -5.307 1.00 74.50 285 GLY A C 1
ATOM 2115 O O . GLY A 1 285 ? 0.810 -16.380 -5.586 1.00 74.50 285 GLY A O 1
ATOM 2116 N N . CYS A 1 286 ? 1.694 -18.354 -6.149 1.00 72.69 286 CYS A N 1
ATOM 2117 C CA . CYS A 1 286 ? 2.107 -17.909 -7.472 1.00 72.69 286 CYS A CA 1
ATOM 2118 C C . CYS A 1 286 ? 1.259 -18.510 -8.580 1.00 72.69 286 CYS A C 1
ATOM 2120 O O . CYS A 1 286 ? 0.977 -19.706 -8.608 1.00 72.69 286 CYS A O 1
ATOM 2122 N N . SER A 1 287 ? 0.883 -17.653 -9.523 1.00 65.75 287 SER A N 1
ATOM 2123 C CA . SER A 1 287 ? 0.110 -18.012 -10.699 1.00 65.75 287 SER A CA 1
ATOM 2124 C C . SER A 1 287 ? 0.935 -17.823 -11.967 1.00 65.75 287 SER A C 1
ATOM 2126 O O . SER A 1 287 ? 1.595 -16.805 -12.184 1.00 65.75 287 SER A O 1
ATOM 2128 N N . LEU A 1 288 ? 0.840 -18.811 -12.859 1.00 53.50 288 LEU A N 1
ATOM 2129 C CA . LEU A 1 288 ? 1.355 -18.758 -14.227 1.00 53.50 288 LEU A CA 1
ATOM 2130 C C . LEU A 1 288 ? 0.475 -17.837 -15.089 1.00 53.50 288 LEU A C 1
ATOM 2132 O O . LEU A 1 288 ? -0.161 -18.274 -16.044 1.00 53.50 288 LEU A O 1
ATOM 2136 N N . VAL A 1 289 ? 0.420 -16.548 -14.759 1.00 54.66 289 VAL A N 1
ATOM 2137 C CA . VAL A 1 289 ? -0.137 -15.536 -15.660 1.00 54.66 289 VAL A CA 1
ATOM 2138 C C . VAL A 1 289 ? 1.018 -15.031 -16.514 1.00 54.66 289 VAL A C 1
ATOM 2140 O O . VAL A 1 289 ? 1.892 -14.303 -16.049 1.00 54.66 289 VAL A O 1
ATOM 2143 N N . SER A 1 290 ? 1.077 -15.494 -17.762 1.00 44.38 290 SER A N 1
ATOM 2144 C CA . SER A 1 290 ? 2.042 -14.972 -18.730 1.00 44.38 290 SER A CA 1
ATOM 2145 C C . SER A 1 290 ? 1.555 -13.606 -19.198 1.00 44.38 290 SER A C 1
ATOM 2147 O O . SER A 1 290 ? 0.535 -13.530 -19.882 1.00 44.38 290 SER A O 1
ATOM 2149 N N . ALA A 1 291 ? 2.277 -12.539 -18.849 1.00 47.06 291 ALA A N 1
ATOM 2150 C CA . ALA A 1 291 ? 2.098 -11.250 -19.503 1.00 47.06 291 ALA A CA 1
ATOM 2151 C C . ALA A 1 291 ? 2.303 -11.463 -21.009 1.00 47.06 291 ALA A C 1
ATOM 2153 O O . ALA A 1 291 ? 3.346 -11.970 -21.440 1.00 47.06 291 ALA A O 1
ATOM 2154 N N . ALA A 1 292 ? 1.282 -11.166 -21.811 1.00 43.28 292 ALA A N 1
ATOM 2155 C CA . ALA A 1 292 ? 1.391 -11.269 -23.254 1.00 43.28 292 ALA A CA 1
ATOM 2156 C C . ALA A 1 292 ? 2.381 -10.195 -23.717 1.00 43.28 292 ALA A C 1
ATOM 2158 O O . ALA A 1 292 ? 2.035 -9.021 -23.798 1.00 43.28 292 ALA A O 1
ATOM 2159 N N . ALA A 1 293 ? 3.625 -10.592 -23.991 1.00 42.34 293 ALA A N 1
ATO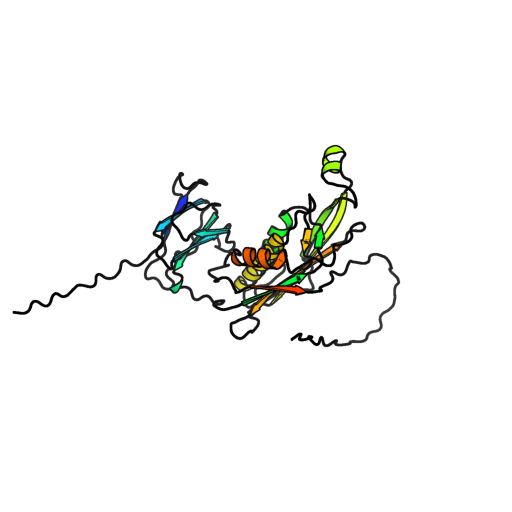M 2160 C CA . ALA A 1 293 ? 4.571 -9.733 -24.684 1.00 42.34 293 ALA A CA 1
ATOM 2161 C C . ALA A 1 293 ? 3.925 -9.332 -26.017 1.00 42.34 293 ALA A C 1
ATOM 2163 O O . ALA A 1 293 ? 3.634 -10.191 -26.857 1.00 42.34 293 ALA A O 1
ATOM 2164 N N . GLY A 1 294 ? 3.621 -8.043 -26.167 1.00 40.03 294 GLY A N 1
ATOM 2165 C CA . GLY A 1 294 ? 3.033 -7.486 -27.373 1.00 40.03 294 GLY A CA 1
ATOM 2166 C C . GLY A 1 294 ? 3.961 -7.743 -28.551 1.00 40.03 294 GLY A C 1
ATOM 2167 O O . GLY A 1 294 ? 4.962 -7.063 -28.731 1.00 40.03 294 GLY A O 1
ATOM 2168 N N . ASN A 1 295 ? 3.646 -8.757 -29.351 1.00 36.25 295 ASN A N 1
ATOM 2169 C CA . ASN A 1 295 ? 4.425 -9.114 -30.524 1.00 36.25 295 ASN A CA 1
ATOM 2170 C C . ASN A 1 295 ? 4.109 -8.100 -31.641 1.00 36.25 295 ASN A C 1
ATOM 2172 O O . ASN A 1 295 ? 3.181 -8.294 -32.431 1.00 36.25 295 ASN A O 1
ATOM 2176 N N . GLN A 1 296 ? 4.823 -6.970 -31.683 1.00 40.91 296 GLN A N 1
ATOM 2177 C CA . GLN A 1 296 ? 4.780 -6.058 -32.827 1.00 40.91 296 GLN A CA 1
ATOM 2178 C C . GLN A 1 296 ? 5.583 -6.675 -33.977 1.00 40.91 296 GLN A C 1
ATOM 2180 O O . GLN A 1 296 ? 6.810 -6.659 -33.954 1.00 40.91 296 GLN A O 1
ATOM 2185 N N . GLY A 1 297 ? 4.913 -7.211 -35.005 1.00 35.69 297 GLY A N 1
ATOM 2186 C CA . GLY A 1 297 ? 5.679 -7.671 -36.164 1.00 35.69 297 GLY A CA 1
ATOM 2187 C C . GLY A 1 297 ? 5.017 -8.401 -37.322 1.00 35.69 297 GLY A C 1
ATOM 2188 O O . GLY A 1 297 ? 5.752 -8.746 -38.234 1.00 35.69 297 GLY A O 1
ATOM 2189 N N . GLU A 1 298 ? 3.701 -8.632 -37.386 1.00 32.62 298 GLU A N 1
ATOM 2190 C CA . GLU A 1 298 ? 3.116 -9.103 -38.656 1.00 32.62 298 GLU A CA 1
ATOM 2191 C C . GLU A 1 298 ? 1.668 -8.634 -38.850 1.00 32.62 298 GLU A C 1
ATOM 2193 O O . GLU A 1 298 ? 0.697 -9.325 -38.550 1.00 32.62 298 GLU A O 1
ATOM 2198 N N . ARG A 1 299 ? 1.505 -7.428 -39.415 1.00 34.97 299 ARG A N 1
ATOM 2199 C CA . ARG A 1 299 ? 0.257 -7.050 -40.094 1.00 34.97 299 ARG A CA 1
ATOM 2200 C C . ARG A 1 299 ? 0.111 -7.909 -41.354 1.00 34.97 299 ARG A C 1
ATOM 2202 O O . ARG A 1 299 ? 0.428 -7.467 -42.454 1.00 34.97 299 ARG A O 1
ATOM 2209 N N . ARG A 1 300 ? -0.426 -9.118 -41.207 1.00 29.89 300 ARG A N 1
ATOM 2210 C CA . ARG A 1 300 ? -1.173 -9.777 -42.281 1.00 29.89 300 ARG A CA 1
ATOM 2211 C C . ARG A 1 300 ? -2.657 -9.640 -41.986 1.00 29.89 300 ARG A C 1
ATOM 2213 O O . ARG A 1 300 ? -3.199 -10.264 -41.084 1.00 29.89 300 ARG A O 1
ATOM 2220 N N . SER A 1 301 ? -3.300 -8.780 -42.764 1.00 35.47 301 SER A N 1
ATOM 2221 C CA . SER A 1 301 ? -4.750 -8.699 -42.900 1.00 35.47 301 SER A CA 1
ATOM 2222 C C . SER A 1 301 ? -5.343 -10.089 -43.154 1.00 35.47 301 SER A C 1
ATOM 2224 O O . SER A 1 301 ? -5.100 -10.667 -44.214 1.00 35.47 301 SER A O 1
ATOM 2226 N N . VAL A 1 302 ? -6.144 -10.605 -42.221 1.00 29.98 302 VAL A N 1
ATOM 2227 C CA . VAL A 1 302 ? -7.031 -11.746 -42.470 1.00 29.98 302 VAL A CA 1
ATOM 2228 C C . VAL A 1 302 ? -8.431 -11.357 -42.028 1.00 29.98 302 VAL A C 1
ATOM 2230 O O . VAL A 1 302 ? -8.653 -10.899 -40.909 1.00 29.98 302 VAL A O 1
ATOM 2233 N N . GLY A 1 303 ? -9.349 -11.473 -42.983 1.00 28.75 303 GLY A N 1
ATOM 2234 C CA . GLY A 1 303 ? -10.746 -11.115 -42.852 1.00 28.75 303 GLY A CA 1
ATOM 2235 C C . GLY A 1 303 ? -11.478 -11.900 -41.767 1.00 28.75 303 GLY A C 1
ATOM 2236 O O . GLY A 1 303 ? -11.170 -13.048 -41.455 1.00 28.75 303 GLY A O 1
ATOM 2237 N N . LEU A 1 304 ? -12.487 -11.220 -41.235 1.00 30.12 304 LEU A N 1
ATOM 2238 C CA . LEU A 1 304 ? -13.537 -11.714 -40.358 1.00 30.12 304 LEU A CA 1
ATOM 2239 C C . LEU A 1 304 ? -14.177 -13.006 -40.884 1.00 30.12 304 LEU A C 1
ATOM 2241 O O . LEU A 1 304 ? -14.760 -12.986 -41.961 1.00 30.12 304 LEU A O 1
ATOM 2245 N N . THR A 1 305 ? -14.209 -14.053 -40.059 1.00 29.34 305 THR A N 1
ATOM 2246 C CA . THR A 1 305 ? -15.388 -14.928 -39.906 1.00 29.34 305 THR A CA 1
ATOM 2247 C C . THR A 1 305 ? -15.347 -15.602 -38.535 1.00 29.34 305 THR A C 1
ATOM 2249 O O . THR A 1 305 ? -14.305 -16.087 -38.106 1.00 29.34 305 THR A O 1
ATOM 2252 N N . GLY A 1 306 ? -16.479 -15.545 -37.832 1.00 29.58 306 GLY A N 1
ATOM 2253 C CA . GLY A 1 306 ? -16.601 -15.820 -36.405 1.00 29.58 306 GLY A CA 1
ATOM 2254 C C . GLY A 1 306 ? -16.646 -17.287 -35.976 1.00 29.58 306 GLY A C 1
ATOM 2255 O O . GLY A 1 306 ? -16.689 -18.215 -36.776 1.00 29.58 306 GLY A O 1
ATOM 2256 N N . GLY A 1 307 ? -16.698 -17.458 -34.656 1.00 27.95 307 GLY A N 1
ATOM 2257 C CA . GLY A 1 307 ? -16.926 -18.734 -33.989 1.00 27.95 307 GLY A CA 1
ATOM 2258 C C . GLY A 1 307 ? -16.745 -18.587 -32.483 1.00 27.95 307 GLY A C 1
ATOM 2259 O O . GLY A 1 307 ? -15.628 -18.644 -31.983 1.00 27.95 307 GLY A O 1
ATOM 2260 N N . ALA A 1 308 ? -17.842 -18.374 -31.757 1.00 31.61 308 ALA A N 1
ATOM 2261 C CA . ALA A 1 308 ? -17.849 -18.361 -30.300 1.00 31.61 308 ALA A CA 1
ATOM 2262 C C . ALA A 1 308 ? -17.500 -19.757 -29.754 1.00 31.61 308 ALA A C 1
ATOM 2264 O O . ALA A 1 308 ? -18.190 -20.732 -30.058 1.00 31.61 308 ALA A O 1
ATOM 2265 N N . ARG A 1 309 ? -16.467 -19.855 -28.910 1.00 30.66 309 ARG A N 1
ATOM 2266 C CA . ARG A 1 309 ? -16.160 -21.065 -28.140 1.00 30.66 309 ARG A CA 1
ATOM 2267 C C . ARG A 1 309 ? -15.914 -20.685 -26.682 1.00 30.66 309 ARG A C 1
ATOM 2269 O O . ARG A 1 309 ? -15.002 -19.930 -26.376 1.00 30.66 309 ARG A O 1
ATOM 2276 N N . ARG A 1 310 ? -16.780 -21.181 -25.793 1.00 33.50 310 ARG A N 1
ATOM 2277 C CA . ARG A 1 310 ? -16.604 -21.133 -24.336 1.00 33.50 310 ARG A CA 1
ATOM 2278 C C . ARG A 1 310 ? -15.566 -22.180 -23.945 1.00 33.50 310 ARG A C 1
ATOM 2280 O O . ARG A 1 310 ? -15.812 -23.364 -24.173 1.00 33.50 310 ARG A O 1
ATOM 2287 N N . GLU A 1 311 ? -14.471 -21.766 -23.319 1.00 30.39 311 GLU A N 1
ATOM 2288 C CA . GLU A 1 311 ? -13.534 -22.684 -22.669 1.00 30.39 311 GLU A CA 1
ATOM 2289 C C . GLU A 1 311 ? -13.759 -22.687 -21.154 1.00 30.39 311 GLU A C 1
ATOM 2291 O O . GLU A 1 311 ? -13.793 -21.656 -20.486 1.00 30.39 311 GLU A O 1
ATOM 2296 N N . ARG A 1 312 ? -14.012 -23.897 -20.649 1.00 28.47 312 ARG A N 1
ATOM 2297 C CA . ARG A 1 312 ? -14.169 -24.266 -19.242 1.00 28.47 312 ARG A CA 1
ATOM 2298 C C . ARG A 1 312 ? -12.768 -24.549 -18.704 1.00 28.47 312 ARG A C 1
ATOM 2300 O O . ARG A 1 312 ? -12.137 -25.489 -19.180 1.00 28.47 312 ARG A O 1
ATOM 2307 N N . TRP A 1 313 ? -12.315 -23.806 -17.702 1.00 30.42 313 TRP A N 1
ATOM 2308 C CA . TRP A 1 313 ? -11.097 -24.141 -16.967 1.00 30.42 313 TRP A CA 1
ATOM 2309 C C . TRP A 1 313 ? -11.455 -25.055 -15.793 1.00 30.42 313 TRP A C 1
ATOM 2311 O O . TRP A 1 313 ? -12.230 -24.684 -14.913 1.00 30.42 313 TRP A O 1
ATOM 2321 N N . GLY A 1 314 ? -10.953 -26.290 -15.835 1.00 29.30 314 GLY A N 1
ATOM 2322 C CA . GLY A 1 314 ? -11.000 -27.243 -14.730 1.00 29.30 314 GLY A CA 1
ATOM 2323 C C . GLY A 1 314 ? -9.726 -27.126 -13.900 1.00 29.30 314 GLY A C 1
ATOM 2324 O O . GLY A 1 314 ? -8.634 -27.278 -14.439 1.00 29.30 314 GLY A O 1
ATOM 2325 N N . GLY A 1 315 ? -9.875 -26.845 -12.605 1.00 27.34 315 GLY A N 1
ATOM 2326 C CA . GLY A 1 315 ? -8.774 -26.821 -11.645 1.00 27.34 315 GLY A CA 1
ATOM 2327 C C . GLY A 1 315 ? -8.259 -28.227 -11.330 1.00 27.34 315 GLY A C 1
ATOM 2328 O O . GLY A 1 315 ? -9.039 -29.161 -11.130 1.00 27.34 315 GLY A O 1
ATOM 2329 N N . ILE A 1 316 ? -6.937 -28.362 -11.282 1.00 27.45 316 ILE A N 1
ATOM 2330 C CA . ILE A 1 316 ? -6.226 -29.552 -10.809 1.00 27.45 316 ILE A CA 1
ATOM 2331 C C . ILE A 1 316 ? -6.075 -29.423 -9.289 1.00 27.45 316 ILE A C 1
ATOM 2333 O O . ILE A 1 316 ? -5.543 -28.429 -8.806 1.00 27.45 316 ILE A O 1
ATOM 2337 N N . LYS A 1 317 ? -6.538 -30.429 -8.539 1.00 27.25 317 LYS A N 1
ATOM 2338 C CA . LYS A 1 317 ? -6.175 -30.621 -7.128 1.00 27.25 317 LYS A CA 1
ATOM 2339 C C . LYS A 1 317 ? -4.914 -31.477 -7.064 1.00 27.25 317 LYS A C 1
ATOM 2341 O O . LYS A 1 317 ? -4.878 -32.538 -7.686 1.00 27.25 317 LYS A O 1
ATOM 2346 N N . LEU A 1 318 ? -3.925 -31.041 -6.293 1.00 32.28 318 LEU A N 1
ATOM 2347 C CA . LEU A 1 318 ? -2.827 -31.886 -5.831 1.00 32.28 318 LEU A CA 1
ATOM 2348 C C . LEU A 1 318 ? -3.071 -32.221 -4.353 1.00 32.28 318 LEU A C 1
ATOM 2350 O O . LEU A 1 318 ? -3.559 -31.373 -3.606 1.00 32.28 318 LEU A O 1
ATOM 2354 N N . ASN A 1 319 ? -2.836 -33.492 -4.016 1.00 37.62 319 ASN A N 1
ATOM 2355 C CA . ASN A 1 319 ? -2.967 -34.077 -2.678 1.00 37.62 319 ASN A CA 1
ATOM 2356 C C . ASN A 1 319 ? -1.856 -33.613 -1.740 1.00 37.62 319 ASN A C 1
ATOM 2358 O O . ASN A 1 319 ? -0.726 -33.438 -2.247 1.00 37.62 319 ASN A O 1
#